Protein AF-A0A095CD11-F1 (afdb_monomer_lite)

pLDDT: mean 83.65, std 20.92, range [24.62, 98.31]

Organism: Schistosoma haematobium (NCBI:txid6185)

Sequence (326 aa):
MFTRASDELHFNASSNQKSEESISKVNSSESDTTLKRRSTYSVDERALCLARFQRHLTDYLFTSGQPLSALKFAQEKAELGDLCMMEVFDEAVSIEKALLDGDTGPAFSWLQEANFKLKKNDSYYEFDLRVFEFYLLVKQGKRIEAIQHARKYMNSVKQADDYRATKLGQAMILLAMRTPEELQNKADQNKLTEEWIVKRTHEVLMEFYAYNINTPFQLAVNAGITAIKTHYCYNPNTQHRDCAVCHPLINMLAVNLPFARHDHSILTCYKTGLPMNDENPPMSLPNGYVYSQKGIAELTRPDGTITCPRSGKTFEASEVQRVYIV

Foldseek 3Di:
DDDDDDDDDDDDPDDPPPPPVPPPPDPDDDDDDPPPDPDDPVPPVVVVVVLVLLLLVLLVCLLVLNLVVSLVSQVVDPSNVVVHPNVLSVLLVVCLVCLQVVHCVSVVVVVVVLCVVPVDDPDCLVVLSLLLNLLVCVLVVVNVVSVVSCVVRLPPDPDCPDPSNLSSVLSVVLSVQDDSVSSVVSCVVSLNDSVSSSVVSSVVSCVSVVPDSCTPNNVVLLVVCQQQAAPLLPDPVRNDPPRPCVPPVNVVVNVPHHHHDDPDDWDAFPQPRHTADPVFHWKADPVGDIGTPVSLVVQQDPVQWGQDPVPRDIDGSVRIGTDDDD

Secondary structure (DSSP, 8-state):
--------------SSSSSSTTSSSS------------------HHHHHHHHHHHHHHHHHHHTT-HHHHHHHHHT-GGGTTTS-HHHHHHHHHHHHHHHTT--HHHHHHHHHHHHHHS----HHHHHHHHHHHHHHHHTT-HHHHHHHHHHHS----STTSHHHHHHHHHHGGGG--SHHHHHHHHHHHT-SHHHHHHHHHHHHHHHTT--SS-HHHHHHHHHHHHH--GGGG-TTT--TT-GGGSHHHHHHHTTSPPP--SS---B-TTT--B-BTTB-EEE-TTS-EEEHHHHHHHB-TTSEEE-TTT--EEEGGG-EE----

Radius of gyration: 32.43 Å; chains: 1; bounding box: 77×67×89 Å

Structure (mmCIF, N/CA/C/O backbone):
data_AF-A0A095CD11-F1
#
_entry.id   AF-A0A095CD11-F1
#
loop_
_atom_site.group_PDB
_atom_site.id
_atom_site.type_symbol
_atom_site.label_atom_id
_atom_site.label_alt_id
_atom_site.label_comp_id
_atom_site.label_asym_id
_atom_site.label_entity_id
_atom_site.label_seq_id
_atom_site.pdbx_PDB_ins_code
_atom_site.Cartn_x
_atom_site.Cartn_y
_atom_site.Cartn_z
_atom_site.occupancy
_atom_site.B_iso_or_equiv
_atom_site.auth_seq_id
_atom_site.auth_comp_id
_atom_site.auth_asym_id
_atom_site.auth_atom_id
_atom_site.pdbx_PDB_model_num
ATOM 1 N N . MET A 1 1 ? 36.197 25.856 12.932 1.00 35.19 1 MET A N 1
ATOM 2 C CA . MET A 1 1 ? 37.645 26.043 13.146 1.00 35.19 1 MET A CA 1
ATOM 3 C C . MET A 1 1 ? 38.043 25.164 14.316 1.00 35.19 1 MET A C 1
ATOM 5 O O . MET A 1 1 ? 37.855 25.599 15.431 1.00 35.19 1 MET A O 1
ATOM 9 N N . PHE A 1 2 ? 38.448 23.919 14.062 1.00 25.06 2 PHE A N 1
ATOM 10 C CA . PHE A 1 2 ? 39.373 23.125 14.881 1.00 25.06 2 PHE A CA 1
ATOM 11 C C . PHE A 1 2 ? 39.845 21.952 14.014 1.00 25.06 2 PHE A C 1
ATOM 13 O O . PHE A 1 2 ? 39.128 21.474 13.138 1.00 25.06 2 PHE A O 1
ATOM 20 N N . THR A 1 3 ? 41.118 21.639 14.168 1.00 25.75 3 THR A N 1
ATOM 21 C CA . THR A 1 3 ? 42.042 21.129 13.159 1.00 25.75 3 THR A CA 1
ATOM 22 C C . THR A 1 3 ? 42.328 19.635 13.300 1.00 25.75 3 THR A C 1
ATOM 24 O O . THR A 1 3 ? 42.387 19.112 14.405 1.00 25.75 3 THR A O 1
ATOM 27 N N . ARG A 1 4 ? 42.551 19.017 12.131 1.00 25.81 4 ARG A N 1
ATOM 28 C CA . ARG A 1 4 ? 43.301 17.787 11.803 1.00 25.81 4 ARG A CA 1
ATOM 29 C C . ARG A 1 4 ? 44.174 17.157 12.903 1.00 25.81 4 ARG A C 1
ATOM 31 O O . ARG A 1 4 ? 45.060 17.817 13.435 1.00 25.81 4 ARG A O 1
ATOM 38 N N . ALA A 1 5 ? 44.072 15.832 13.004 1.00 24.70 5 ALA A N 1
ATOM 39 C CA . ALA A 1 5 ? 45.223 14.935 13.097 1.00 24.70 5 ALA A CA 1
ATOM 40 C C . ALA A 1 5 ? 45.136 13.945 11.920 1.00 24.70 5 ALA A C 1
ATOM 42 O O . ALA A 1 5 ? 44.065 13.406 11.638 1.00 24.70 5 ALA A O 1
ATOM 43 N N . SER A 1 6 ? 46.238 13.817 11.187 1.00 26.55 6 SER A N 1
ATOM 44 C CA . SER A 1 6 ? 46.408 12.982 10.000 1.00 26.55 6 SER A CA 1
ATOM 45 C C . SER A 1 6 ? 47.199 11.745 10.412 1.00 26.55 6 SER A C 1
ATOM 47 O O . SER A 1 6 ? 48.298 11.922 10.927 1.00 26.55 6 SER A O 1
ATOM 49 N N . ASP A 1 7 ? 46.692 10.543 10.140 1.00 24.62 7 ASP A N 1
ATOM 50 C CA . ASP A 1 7 ? 47.501 9.321 10.153 1.00 24.62 7 ASP A CA 1
ATOM 51 C C . ASP A 1 7 ? 47.578 8.772 8.724 1.00 24.62 7 ASP A C 1
ATOM 53 O O . ASP A 1 7 ? 46.573 8.411 8.104 1.00 24.62 7 ASP A O 1
ATOM 57 N N . GLU A 1 8 ? 48.794 8.785 8.182 1.00 25.73 8 GLU A N 1
ATOM 58 C CA . GLU A 1 8 ? 49.168 8.213 6.894 1.00 25.73 8 GLU A CA 1
ATOM 59 C C . GLU A 1 8 ? 49.275 6.686 7.024 1.00 25.73 8 GLU A C 1
ATOM 61 O O . GLU A 1 8 ? 50.105 6.168 7.769 1.00 25.73 8 GLU A O 1
ATOM 66 N N . LEU A 1 9 ? 48.462 5.946 6.266 1.00 25.77 9 LEU A N 1
ATOM 67 C CA . LEU A 1 9 ? 48.655 4.512 6.048 1.00 25.77 9 LEU A CA 1
ATOM 68 C C . LEU A 1 9 ? 49.331 4.300 4.690 1.00 25.77 9 LEU A C 1
ATOM 70 O O . LEU A 1 9 ? 48.708 4.408 3.635 1.00 25.77 9 LEU A O 1
ATOM 74 N N . HIS A 1 10 ? 50.624 3.978 4.735 1.00 25.16 10 HIS A N 1
ATOM 75 C CA . HIS A 1 10 ? 51.389 3.467 3.603 1.00 25.16 10 HIS A CA 1
ATOM 76 C C . HIS A 1 10 ? 50.830 2.108 3.143 1.00 25.16 10 HIS A C 1
ATOM 78 O O . HIS A 1 10 ? 50.919 1.113 3.862 1.00 25.16 10 HIS A O 1
ATOM 84 N N . PHE A 1 11 ? 50.300 2.046 1.919 1.00 26.33 11 PHE A N 1
ATOM 85 C CA . PHE A 1 11 ? 49.987 0.786 1.241 1.00 26.33 11 PHE A CA 1
ATOM 86 C C . PHE A 1 11 ? 51.234 0.259 0.521 1.00 26.33 11 PHE A C 1
ATOM 88 O O . PHE A 1 11 ? 51.708 0.854 -0.445 1.00 26.33 11 PHE A O 1
ATOM 95 N N . ASN A 1 12 ? 51.759 -0.874 0.992 1.00 26.91 12 ASN A N 1
ATOM 96 C CA . ASN A 1 12 ? 52.851 -1.600 0.350 1.00 26.91 12 ASN A CA 1
ATOM 97 C C . ASN A 1 12 ? 52.279 -2.515 -0.749 1.00 26.91 12 ASN A C 1
ATOM 99 O O . ASN A 1 12 ? 51.569 -3.480 -0.466 1.00 26.91 12 ASN A O 1
ATOM 103 N N . ALA A 1 13 ? 52.580 -2.208 -2.010 1.00 33.75 13 ALA A N 1
ATOM 104 C CA . ALA A 1 13 ? 52.189 -2.993 -3.178 1.00 33.75 13 ALA A CA 1
ATOM 105 C C . ALA A 1 13 ? 53.178 -4.149 -3.402 1.00 33.75 13 ALA A C 1
ATOM 107 O O . ALA A 1 13 ? 54.134 -4.012 -4.164 1.00 33.75 13 ALA A O 1
ATOM 108 N N . SER A 1 14 ? 53.017 -5.281 -2.704 1.00 31.33 14 SER A N 1
ATOM 109 C CA . SER A 1 14 ? 53.895 -6.457 -2.910 1.00 31.33 14 SER A CA 1
ATOM 110 C C . SER A 1 14 ? 53.290 -7.817 -2.521 1.00 31.33 14 SER A C 1
ATOM 112 O O . SER A 1 14 ? 54.034 -8.728 -2.166 1.00 31.33 14 SER A O 1
ATOM 114 N N . SER A 1 15 ? 51.966 -8.000 -2.565 1.00 33.75 15 SER A N 1
ATOM 115 C CA . SER A 1 15 ? 51.343 -9.274 -2.138 1.00 33.75 15 SER A CA 1
ATOM 116 C C . SER A 1 15 ? 50.294 -9.877 -3.083 1.00 33.75 15 SER A C 1
ATOM 118 O O . SER A 1 15 ? 49.760 -10.938 -2.776 1.00 33.75 15 SER A O 1
ATOM 120 N N . ASN A 1 16 ? 50.064 -9.309 -4.271 1.00 35.31 16 ASN A N 1
ATOM 121 C CA . ASN A 1 16 ? 48.997 -9.760 -5.186 1.00 35.31 16 ASN A CA 1
ATOM 122 C C . ASN A 1 16 ? 49.438 -10.656 -6.363 1.00 35.31 16 ASN A C 1
ATOM 124 O O . ASN A 1 16 ? 48.705 -10.782 -7.333 1.00 35.31 16 ASN A O 1
ATOM 128 N N . GLN A 1 17 ? 50.599 -11.316 -6.295 1.00 34.84 17 GLN A N 1
ATOM 129 C CA . GLN A 1 17 ? 51.092 -12.187 -7.384 1.00 34.84 17 GLN A CA 1
ATOM 130 C C . GLN A 1 17 ? 51.122 -13.694 -7.063 1.00 34.84 17 GLN A C 1
ATOM 132 O O . GLN A 1 17 ? 51.681 -14.466 -7.831 1.00 34.84 17 GLN A O 1
ATOM 137 N N . LYS A 1 18 ? 50.515 -14.154 -5.957 1.00 34.75 18 LYS A N 1
ATOM 138 C CA . LYS A 1 18 ? 50.471 -15.594 -5.600 1.00 34.75 18 LYS A CA 1
ATOM 139 C C . LYS A 1 18 ? 49.072 -16.217 -5.503 1.00 34.75 18 LYS A C 1
ATOM 141 O O . LYS A 1 18 ? 48.957 -17.379 -5.130 1.00 34.75 18 LYS A O 1
ATOM 146 N N . SER A 1 19 ? 48.017 -15.488 -5.860 1.00 35.12 19 SER A N 1
ATOM 147 C CA . SER A 1 19 ? 46.628 -15.976 -5.809 1.00 35.12 19 SER A CA 1
ATOM 148 C C . SER A 1 19 ? 46.024 -16.337 -7.175 1.00 35.12 19 SER A C 1
ATOM 150 O O . SER A 1 19 ? 44.960 -16.948 -7.201 1.00 35.12 19 SER A O 1
ATOM 152 N N . GLU A 1 20 ? 46.694 -16.043 -8.295 1.00 33.69 20 GLU A N 1
ATOM 153 C CA . GLU A 1 20 ? 46.161 -16.303 -9.649 1.00 33.69 20 GLU A CA 1
ATOM 154 C C . GLU A 1 20 ? 46.639 -17.626 -10.288 1.00 33.69 20 GLU A C 1
ATOM 156 O O . GLU A 1 20 ? 46.008 -18.115 -11.222 1.00 33.69 20 GLU A O 1
ATOM 161 N N . GLU A 1 21 ? 47.671 -18.291 -9.753 1.00 33.91 21 GLU A N 1
ATOM 162 C CA . GLU A 1 21 ? 48.162 -19.582 -10.289 1.00 33.91 21 GLU A CA 1
ATOM 163 C C . GLU A 1 21 ? 47.447 -20.830 -9.732 1.00 33.91 21 GLU A C 1
ATOM 165 O O . GLU A 1 21 ? 47.662 -21.940 -10.220 1.00 33.91 21 GLU A O 1
ATOM 170 N N . SER A 1 22 ? 46.556 -20.675 -8.749 1.00 32.12 22 SER A N 1
ATOM 171 C CA . SER A 1 22 ? 45.876 -21.807 -8.091 1.00 32.12 22 SER A CA 1
ATOM 172 C C . SER A 1 22 ? 44.482 -22.117 -8.652 1.00 32.12 22 SER A C 1
ATOM 174 O O . SER A 1 22 ? 43.870 -23.102 -8.247 1.00 32.12 22 SER A O 1
ATOM 176 N N . ILE A 1 23 ? 43.966 -21.306 -9.585 1.00 33.62 23 ILE A N 1
ATOM 177 C CA . ILE A 1 23 ? 42.596 -21.438 -10.128 1.00 33.62 23 ILE A CA 1
ATOM 178 C C . ILE A 1 23 ? 42.584 -22.123 -11.513 1.00 33.62 23 ILE A C 1
ATOM 180 O O . ILE A 1 23 ? 41.541 -22.561 -11.990 1.00 33.62 23 ILE A O 1
ATOM 184 N N . SER A 1 24 ? 43.746 -22.333 -12.139 1.00 32.25 24 SER A N 1
ATOM 185 C CA . SER A 1 24 ? 43.866 -22.882 -13.501 1.00 32.25 24 SER A CA 1
ATOM 186 C C . SER A 1 24 ? 44.170 -24.390 -13.591 1.00 32.25 24 SER A C 1
ATOM 188 O O . SER A 1 24 ? 44.439 -24.886 -14.682 1.00 32.25 24 SER A O 1
ATOM 190 N N . LYS A 1 25 ? 44.100 -25.160 -12.489 1.00 31.17 25 LYS A N 1
ATOM 191 C CA . LYS A 1 25 ? 44.498 -26.591 -12.463 1.00 31.17 25 LYS A CA 1
ATOM 192 C C . LYS A 1 25 ? 43.441 -27.614 -12.013 1.00 31.17 25 LYS A C 1
ATOM 194 O O . LYS A 1 25 ? 43.811 -28.717 -11.626 1.00 31.17 25 LYS A O 1
ATOM 199 N N . VAL A 1 26 ? 42.141 -27.315 -12.097 1.00 29.39 26 VAL A N 1
ATOM 200 C CA . VAL A 1 26 ? 41.089 -28.310 -11.748 1.00 29.39 26 VAL A CA 1
ATOM 201 C C . VAL A 1 26 ? 40.241 -28.779 -12.944 1.00 29.39 26 VAL A C 1
ATOM 203 O O . VAL A 1 26 ? 39.546 -29.784 -12.843 1.00 29.39 26 VAL A O 1
ATOM 206 N N . ASN A 1 27 ? 40.376 -28.178 -14.130 1.00 32.59 27 ASN A N 1
ATOM 207 C CA . ASN A 1 27 ? 39.687 -28.662 -15.334 1.00 32.59 27 ASN A CA 1
ATOM 208 C C . ASN A 1 27 ? 40.545 -29.657 -16.132 1.00 32.59 27 ASN A C 1
ATOM 210 O O . ASN A 1 27 ? 40.997 -29.350 -17.230 1.00 32.59 27 ASN A O 1
ATOM 214 N N . SER A 1 28 ? 40.757 -30.858 -15.588 1.00 33.66 28 SER A N 1
ATOM 215 C CA . SER A 1 28 ? 41.138 -32.032 -16.391 1.00 33.66 28 SER A CA 1
ATOM 216 C C . SER A 1 28 ? 40.895 -33.337 -15.626 1.00 33.66 28 SER A C 1
ATOM 218 O O . SER A 1 28 ? 41.806 -33.902 -15.025 1.00 33.66 28 SER A O 1
ATOM 220 N N . SER A 1 29 ? 39.657 -33.826 -15.635 1.00 27.73 29 SER A N 1
ATOM 221 C CA . SER A 1 29 ? 39.384 -35.265 -15.544 1.00 27.73 29 SER A CA 1
ATOM 222 C C . SER A 1 29 ? 37.981 -35.554 -16.076 1.00 27.73 29 SER A C 1
ATOM 224 O O . SER A 1 29 ? 36.969 -35.239 -15.454 1.00 27.73 29 SER A O 1
ATOM 226 N N . GLU A 1 30 ? 37.939 -36.128 -17.276 1.00 37.97 30 GLU A N 1
ATOM 227 C CA . GLU A 1 30 ? 36.778 -36.834 -17.802 1.00 37.97 30 GLU A CA 1
ATOM 228 C C . GLU A 1 30 ? 36.401 -37.953 -16.825 1.00 37.97 30 GLU A C 1
ATOM 230 O O . GLU A 1 30 ? 37.200 -38.845 -16.539 1.00 37.97 30 GLU A O 1
ATOM 235 N N . SER A 1 31 ? 35.177 -37.912 -16.303 1.00 29.84 31 SER A N 1
ATOM 236 C CA . SER A 1 31 ? 34.538 -39.088 -15.721 1.00 29.84 31 SER A CA 1
ATOM 237 C C . SER A 1 31 ? 33.116 -39.184 -16.252 1.00 29.84 31 SER A C 1
ATOM 239 O O . SER A 1 31 ? 32.202 -38.440 -15.897 1.00 29.84 31 SER A O 1
ATOM 241 N N . ASP A 1 32 ? 33.000 -40.118 -17.182 1.00 36.12 32 ASP A N 1
ATOM 242 C CA . ASP A 1 32 ? 31.800 -40.609 -17.824 1.00 36.12 32 ASP A CA 1
ATOM 243 C C . ASP A 1 32 ? 30.830 -41.135 -16.752 1.00 36.12 32 ASP A C 1
ATOM 245 O O . ASP A 1 32 ? 30.928 -42.261 -16.265 1.00 36.12 32 ASP A O 1
ATOM 249 N N . THR A 1 33 ? 29.914 -40.276 -16.306 1.00 31.84 33 THR A N 1
ATOM 250 C CA . THR A 1 33 ? 28.763 -40.673 -15.493 1.00 31.84 33 THR A CA 1
ATOM 251 C C . THR A 1 33 ? 27.509 -40.177 -16.184 1.00 31.84 33 THR A C 1
ATOM 253 O O . THR A 1 33 ? 27.098 -39.022 -16.094 1.00 31.84 33 THR A O 1
ATOM 256 N N . THR A 1 34 ? 26.895 -41.098 -16.917 1.00 35.97 34 THR A N 1
ATOM 257 C CA . THR A 1 34 ? 25.578 -40.964 -17.528 1.00 35.97 34 THR A CA 1
ATOM 258 C C . THR A 1 34 ? 24.519 -40.726 -16.447 1.00 35.97 34 THR A C 1
ATOM 260 O O . THR A 1 34 ? 23.828 -41.640 -15.991 1.00 35.97 34 THR A O 1
ATOM 263 N N . LEU A 1 35 ? 24.348 -39.464 -16.041 1.00 35.28 35 LEU A N 1
ATOM 264 C CA . LEU A 1 35 ? 23.146 -39.015 -15.349 1.00 35.28 35 LEU A CA 1
ATOM 265 C C . LEU A 1 35 ? 21.982 -39.165 -16.331 1.00 35.28 35 LEU A C 1
ATOM 267 O O . LEU A 1 35 ? 21.744 -38.318 -17.194 1.00 35.28 35 LEU A O 1
ATOM 271 N N . LYS A 1 36 ? 21.264 -40.287 -16.216 1.00 34.94 36 LYS A N 1
ATOM 272 C CA . LYS A 1 36 ? 19.987 -40.513 -16.895 1.00 34.94 36 LYS A CA 1
ATOM 273 C C . LYS A 1 36 ? 19.103 -39.291 -16.665 1.00 34.94 36 LYS A C 1
ATOM 275 O O . LYS A 1 36 ? 18.667 -39.030 -15.544 1.00 34.94 36 LYS A O 1
ATOM 280 N N . ARG A 1 37 ? 18.879 -38.544 -17.750 1.00 38.50 37 ARG A N 1
ATOM 281 C CA . ARG A 1 37 ? 18.015 -37.367 -17.840 1.00 38.50 37 ARG A CA 1
ATOM 282 C 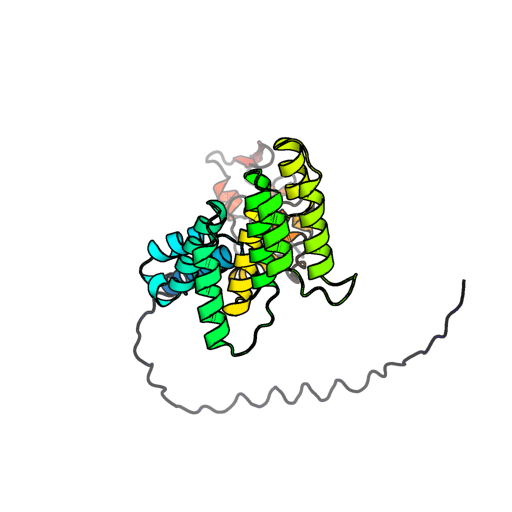C . ARG A 1 37 ? 16.683 -37.708 -17.174 1.00 38.50 37 ARG A C 1
ATOM 284 O O . ARG A 1 37 ? 15.915 -38.523 -17.683 1.00 38.50 37 ARG A O 1
ATOM 291 N N . ARG A 1 38 ? 16.459 -37.147 -15.986 1.00 41.84 38 ARG A N 1
ATOM 292 C CA . ARG A 1 38 ? 15.218 -37.309 -15.229 1.00 41.84 38 ARG A CA 1
ATOM 293 C C . ARG A 1 38 ? 14.082 -36.793 -16.118 1.00 41.84 38 ARG A C 1
ATOM 295 O O . ARG A 1 38 ? 14.168 -35.674 -16.610 1.00 41.84 38 ARG A O 1
ATOM 302 N N . SER A 1 39 ? 13.104 -37.663 -16.362 1.00 41.03 39 SER A N 1
ATOM 303 C CA . SER A 1 39 ? 11.841 -37.465 -17.087 1.00 41.03 39 SER A CA 1
ATOM 304 C C . SER A 1 39 ? 11.502 -36.010 -17.432 1.00 41.03 39 SER A C 1
ATOM 306 O O . SER A 1 39 ? 11.200 -35.204 -16.553 1.00 41.03 39 SER A O 1
ATOM 308 N N . THR A 1 40 ? 11.509 -35.701 -18.727 1.00 46.38 40 THR A N 1
ATOM 309 C CA . THR A 1 40 ? 11.079 -34.432 -19.315 1.00 46.38 40 THR A CA 1
ATOM 310 C C . THR A 1 40 ? 9.574 -34.233 -19.129 1.00 46.38 40 THR A C 1
ATOM 312 O O . THR A 1 40 ? 8.785 -34.565 -20.010 1.00 46.38 40 THR A O 1
ATOM 315 N N . TYR A 1 41 ? 9.169 -33.657 -18.002 1.00 49.66 41 TYR A N 1
ATOM 316 C CA . TYR A 1 41 ? 8.031 -32.746 -18.032 1.00 49.66 41 TYR A CA 1
ATOM 317 C C . TYR A 1 41 ? 8.567 -31.448 -18.632 1.00 49.66 41 TYR A C 1
ATOM 319 O O . TYR A 1 41 ? 9.435 -30.813 -18.032 1.00 49.66 41 TYR A O 1
ATOM 327 N N . SER A 1 42 ? 8.123 -31.070 -19.833 1.00 56.97 42 SER A N 1
ATOM 328 C CA . SER A 1 42 ? 8.323 -29.700 -20.306 1.00 56.97 42 SER A CA 1
ATOM 329 C C . SER A 1 42 ? 7.441 -28.808 -19.438 1.00 56.97 42 SER A C 1
ATOM 331 O O . SER A 1 42 ? 6.289 -28.540 -19.776 1.00 56.97 42 SER A O 1
ATOM 333 N N . VAL A 1 43 ? 7.938 -28.445 -18.255 1.00 68.00 43 VAL A N 1
ATOM 334 C CA . VAL A 1 43 ? 7.307 -27.416 -17.434 1.00 68.00 43 VAL A CA 1
ATOM 335 C C . VAL A 1 43 ? 7.218 -26.189 -18.325 1.00 68.00 43 VAL A C 1
ATOM 337 O O . VAL A 1 43 ? 8.238 -25.734 -18.843 1.00 68.00 43 VAL A O 1
ATOM 340 N N . ASP A 1 44 ? 6.001 -25.705 -18.560 1.00 85.44 44 ASP A N 1
ATOM 341 C CA . ASP A 1 44 ? 5.811 -24.444 -19.258 1.00 85.44 44 ASP A CA 1
ATOM 342 C C . ASP A 1 44 ? 6.395 -23.338 -18.373 1.00 85.44 44 ASP A C 1
ATOM 344 O O . ASP A 1 44 ? 5.784 -22.864 -17.413 1.00 85.44 44 ASP A O 1
ATOM 348 N N . GLU A 1 45 ? 7.641 -22.979 -18.666 1.00 88.00 45 GLU A N 1
ATOM 349 C CA . GLU A 1 45 ? 8.421 -22.005 -17.914 1.00 88.00 45 GLU A CA 1
ATOM 350 C C . GLU A 1 45 ? 7.730 -20.634 -17.897 1.00 88.00 45 GLU A C 1
ATOM 352 O O . GLU A 1 45 ? 7.837 -19.896 -16.916 1.00 88.00 45 GLU A O 1
ATOM 357 N N . ARG A 1 46 ? 6.947 -20.313 -18.939 1.00 87.75 46 ARG A N 1
ATOM 358 C CA . ARG A 1 46 ? 6.153 -19.080 -18.988 1.00 87.75 46 ARG A CA 1
ATOM 359 C C . ARG A 1 46 ? 4.988 -19.140 -18.017 1.00 87.75 46 ARG A C 1
ATOM 361 O O . ARG A 1 46 ? 4.796 -18.181 -17.272 1.00 87.75 46 ARG A O 1
ATOM 368 N N . ALA A 1 47 ? 4.252 -20.249 -17.993 1.00 88.12 47 ALA A N 1
ATOM 369 C CA . ALA A 1 47 ? 3.163 -20.443 -17.039 1.00 88.12 47 ALA A CA 1
ATOM 370 C C . ALA A 1 47 ? 3.674 -20.381 -15.591 1.00 88.12 47 ALA A C 1
ATOM 372 O O . ALA A 1 47 ? 3.085 -19.698 -14.756 1.00 88.12 47 ALA A O 1
ATOM 373 N N . LEU A 1 48 ? 4.826 -21.000 -15.307 1.00 88.88 48 LEU A N 1
ATOM 374 C CA . LEU A 1 48 ? 5.452 -20.946 -13.983 1.00 88.88 48 LEU A CA 1
ATOM 375 C C . LEU A 1 48 ? 5.861 -19.518 -13.587 1.00 88.88 48 LEU A C 1
ATOM 377 O O . LEU A 1 48 ? 5.606 -19.085 -12.460 1.00 88.88 48 LEU A O 1
ATOM 381 N N . CYS A 1 49 ? 6.504 -18.780 -14.496 1.00 90.44 49 CYS A N 1
ATOM 382 C CA . CYS A 1 49 ? 6.888 -17.389 -14.262 1.00 90.44 49 CYS A CA 1
ATOM 383 C C . CYS A 1 49 ? 5.665 -16.493 -14.030 1.00 90.44 49 CYS A C 1
ATOM 385 O O . CYS A 1 49 ? 5.692 -15.651 -13.130 1.00 90.44 49 CYS A O 1
ATOM 387 N N . LEU A 1 50 ? 4.590 -16.699 -14.796 1.00 90.88 50 LEU A N 1
ATOM 388 C CA . LEU A 1 50 ? 3.346 -15.953 -14.648 1.00 90.88 50 LEU A CA 1
ATOM 389 C C . LEU A 1 50 ? 2.679 -16.232 -13.297 1.00 90.88 50 LEU A C 1
ATOM 391 O O . LEU A 1 50 ? 2.373 -15.282 -12.582 1.00 90.88 50 LEU A O 1
ATOM 395 N N . ALA A 1 51 ? 2.539 -17.501 -12.905 1.00 91.12 51 ALA A N 1
ATOM 396 C CA . ALA A 1 51 ? 1.961 -17.874 -11.614 1.00 91.12 51 ALA A CA 1
ATOM 397 C C . ALA A 1 51 ? 2.772 -17.298 -10.439 1.00 91.12 51 ALA A C 1
ATOM 399 O O . ALA A 1 51 ? 2.216 -16.766 -9.479 1.00 91.12 51 ALA A O 1
ATOM 400 N N . ARG A 1 52 ? 4.111 -17.320 -10.531 1.00 91.94 52 ARG A N 1
ATOM 401 C CA . ARG A 1 52 ? 4.987 -16.708 -9.520 1.00 91.94 52 ARG A CA 1
ATOM 402 C C . ARG A 1 52 ? 4.793 -15.195 -9.433 1.00 91.94 52 ARG A C 1
ATOM 404 O O . ARG A 1 52 ? 4.708 -14.663 -8.328 1.00 91.94 52 ARG A O 1
ATOM 411 N N . PHE A 1 53 ? 4.744 -14.512 -10.577 1.00 92.94 53 PHE A N 1
ATOM 412 C CA . PHE A 1 53 ? 4.482 -13.075 -10.637 1.00 92.94 53 PHE A CA 1
ATOM 413 C C . PHE A 1 53 ? 3.133 -12.738 -10.002 1.00 92.94 53 PHE A C 1
ATOM 415 O O . PHE A 1 53 ? 3.067 -11.858 -9.149 1.00 92.94 53 PHE A O 1
ATOM 422 N N . GLN A 1 54 ? 2.087 -13.468 -10.381 1.00 94.25 54 GLN A N 1
ATOM 423 C CA . GLN A 1 54 ? 0.740 -13.268 -9.870 1.00 94.25 54 GLN A CA 1
ATOM 424 C C . GLN A 1 54 ? 0.685 -13.473 -8.356 1.00 94.25 54 GLN A C 1
ATOM 426 O O . GLN A 1 54 ? 0.213 -12.583 -7.666 1.00 94.25 54 GLN A O 1
ATOM 431 N N . ARG A 1 55 ? 1.263 -14.556 -7.822 1.00 94.31 55 ARG A N 1
ATOM 432 C CA . ARG A 1 55 ? 1.359 -14.786 -6.370 1.00 94.31 55 ARG A CA 1
ATOM 433 C C . ARG A 1 55 ? 2.025 -13.617 -5.643 1.00 94.31 55 ARG A C 1
ATOM 435 O O . ARG A 1 55 ? 1.504 -13.118 -4.653 1.00 94.31 55 ARG A O 1
ATOM 442 N N . HIS A 1 56 ? 3.170 -13.160 -6.151 1.00 94.31 56 HIS A N 1
ATOM 443 C CA . HIS A 1 56 ? 3.889 -12.031 -5.562 1.00 94.31 56 HIS A CA 1
ATOM 444 C C . HIS A 1 56 ? 3.091 -10.727 -5.631 1.00 94.31 56 HIS A C 1
ATOM 446 O O . HIS A 1 56 ? 3.120 -9.952 -4.678 1.00 94.31 56 HIS A O 1
ATOM 452 N N . LEU A 1 57 ? 2.374 -10.493 -6.731 1.00 94.94 57 LEU A N 1
ATOM 453 C CA . LEU A 1 57 ? 1.475 -9.355 -6.869 1.00 94.94 57 LEU A CA 1
ATOM 454 C C . LEU A 1 57 ? 0.319 -9.437 -5.864 1.00 94.94 57 LEU A C 1
ATOM 456 O O . LEU A 1 57 ? 0.019 -8.434 -5.227 1.00 94.94 57 LEU A O 1
ATOM 460 N N . THR A 1 58 ? -0.287 -10.611 -5.676 1.00 95.25 58 THR A N 1
ATOM 461 C CA . THR A 1 58 ? -1.344 -10.831 -4.679 1.00 95.25 58 THR A CA 1
ATOM 462 C C . THR A 1 58 ? -0.865 -10.487 -3.273 1.00 95.25 58 THR A C 1
ATOM 464 O O . THR A 1 58 ? -1.509 -9.702 -2.578 1.00 95.25 58 THR A O 1
ATOM 467 N N . ASP A 1 59 ? 0.291 -11.024 -2.871 1.00 93.56 59 ASP A N 1
ATOM 468 C CA . ASP A 1 59 ? 0.877 -10.740 -1.560 1.00 93.56 59 ASP A CA 1
ATOM 469 C C . ASP A 1 59 ? 1.174 -9.241 -1.413 1.00 93.56 59 ASP A C 1
ATOM 471 O O . ASP A 1 59 ? 0.893 -8.647 -0.375 1.00 93.56 59 ASP A O 1
ATOM 475 N N . TYR A 1 60 ? 1.689 -8.597 -2.466 1.00 95.25 60 TYR A N 1
ATOM 476 C CA . TYR A 1 60 ? 1.937 -7.157 -2.465 1.00 95.25 60 TYR A CA 1
ATOM 477 C C . TYR A 1 60 ? 0.659 -6.339 -2.272 1.00 95.25 60 TYR A C 1
ATOM 479 O O . TYR A 1 60 ? 0.644 -5.442 -1.429 1.00 95.25 60 TYR A O 1
ATOM 487 N N . LEU A 1 61 ? -0.415 -6.675 -2.994 1.00 95.38 61 LEU A N 1
ATOM 488 C CA . LEU A 1 61 ? -1.721 -6.038 -2.826 1.00 95.38 61 LEU A CA 1
ATOM 489 C C . LEU A 1 61 ? -2.185 -6.138 -1.373 1.00 95.38 61 LEU A C 1
ATOM 491 O O . LEU A 1 61 ? -2.543 -5.115 -0.792 1.00 95.38 61 LEU A O 1
ATOM 495 N N . PHE A 1 62 ? -2.084 -7.321 -0.761 1.00 95.38 62 PHE A N 1
ATOM 496 C CA . PHE A 1 62 ? -2.410 -7.487 0.651 1.00 95.38 62 PHE A CA 1
ATOM 497 C C . PHE A 1 62 ? -1.563 -6.553 1.520 1.00 95.38 62 PHE A C 1
ATOM 499 O O . PHE A 1 62 ? -2.127 -5.664 2.141 1.00 95.38 62 PHE A O 1
ATOM 506 N N . THR A 1 63 ? -0.228 -6.646 1.460 1.00 94.44 63 THR A N 1
ATOM 507 C CA . THR A 1 63 ? 0.682 -5.820 2.288 1.00 94.44 63 THR A CA 1
ATOM 508 C C . THR A 1 63 ? 0.558 -4.306 2.077 1.00 94.44 63 THR A C 1
ATOM 510 O O . THR A 1 63 ? 1.008 -3.521 2.908 1.00 94.44 63 THR A O 1
ATOM 513 N N . SER A 1 64 ? -0.033 -3.876 0.960 1.00 93.44 64 SER A N 1
ATOM 514 C CA . SER A 1 64 ? -0.301 -2.468 0.655 1.00 93.44 64 SER A CA 1
ATOM 515 C C . SER A 1 64 ? -1.588 -1.928 1.298 1.00 93.44 64 SER A C 1
ATOM 517 O O . SER A 1 64 ? -1.971 -0.789 1.028 1.00 93.44 64 SER A O 1
ATOM 519 N N . GLY A 1 65 ? -2.264 -2.719 2.142 1.00 94.31 65 GLY A N 1
ATOM 520 C CA . GLY A 1 65 ? -3.553 -2.364 2.736 1.00 94.31 65 GLY A CA 1
ATOM 521 C C . GLY A 1 65 ? -4.725 -2.547 1.772 1.00 94.31 65 GLY A C 1
ATOM 522 O O . GLY A 1 65 ? -5.679 -1.777 1.824 1.00 94.31 65 GLY A O 1
ATOM 523 N N . GLN A 1 66 ? -4.636 -3.499 0.834 1.00 95.88 66 GLN A N 1
ATOM 524 C CA . GLN A 1 66 ? -5.684 -3.775 -0.161 1.00 95.88 66 GLN A CA 1
ATOM 525 C C . GLN A 1 66 ? -6.108 -5.256 -0.144 1.00 95.88 66 GLN A C 1
ATOM 527 O O . GLN A 1 66 ? -6.006 -5.943 -1.170 1.00 95.88 66 GLN A O 1
ATOM 532 N N . PRO A 1 67 ? -6.607 -5.783 0.991 1.00 96.62 67 PRO A N 1
ATOM 533 C CA . PRO A 1 67 ? -6.917 -7.206 1.123 1.00 96.62 67 PRO A CA 1
ATOM 534 C C . PRO A 1 67 ? -8.051 -7.658 0.195 1.00 96.62 67 PRO A C 1
ATOM 536 O O . PRO A 1 67 ? -7.986 -8.753 -0.355 1.00 96.62 67 PRO A O 1
ATOM 539 N N . LEU A 1 68 ? -9.039 -6.798 -0.085 1.00 96.88 68 LEU A N 1
ATOM 540 C CA . LEU A 1 68 ? -10.125 -7.117 -1.021 1.00 96.88 68 LEU A CA 1
ATOM 541 C C . LEU A 1 68 ? -9.610 -7.334 -2.448 1.00 96.88 68 LEU A C 1
ATOM 543 O O . LEU A 1 68 ? -10.057 -8.246 -3.143 1.00 96.88 68 LEU A O 1
ATOM 547 N N . SER A 1 69 ? -8.675 -6.491 -2.887 1.00 96.94 69 SER A N 1
ATOM 548 C CA . SER A 1 69 ? -8.051 -6.605 -4.207 1.00 96.94 69 SER A CA 1
ATOM 549 C C . SER A 1 69 ? -7.202 -7.871 -4.297 1.00 96.94 69 SER A C 1
ATOM 551 O O . SER A 1 69 ? -7.286 -8.583 -5.294 1.00 96.94 69 SER A O 1
ATOM 553 N N . ALA A 1 70 ? -6.442 -8.183 -3.242 1.00 95.88 70 ALA A N 1
ATOM 554 C CA . ALA A 1 70 ? -5.673 -9.422 -3.147 1.00 95.88 70 ALA A CA 1
ATOM 555 C C . ALA A 1 70 ? -6.581 -10.661 -3.216 1.00 95.88 70 ALA A C 1
ATOM 557 O O . ALA A 1 70 ? -6.346 -11.552 -4.030 1.00 95.88 70 ALA A O 1
ATOM 558 N N . LEU A 1 71 ? -7.660 -10.688 -2.427 1.00 96.12 71 LEU A N 1
ATOM 559 C CA . LEU A 1 71 ? -8.608 -11.800 -2.384 1.00 96.12 71 LEU A CA 1
ATOM 560 C C . LEU A 1 71 ? -9.279 -12.035 -3.741 1.00 96.12 71 LEU A C 1
ATOM 562 O O . LEU A 1 71 ? -9.263 -13.155 -4.246 1.00 96.12 71 LEU A O 1
ATOM 566 N N . LYS A 1 72 ? -9.820 -10.980 -4.364 1.00 95.75 72 LYS A N 1
ATOM 567 C CA . LYS A 1 72 ? -10.458 -11.090 -5.685 1.00 95.75 72 LYS A CA 1
ATOM 568 C C . LYS A 1 72 ? -9.479 -11.581 -6.746 1.00 95.75 72 LYS A C 1
ATOM 570 O O . LYS A 1 72 ? -9.813 -12.470 -7.522 1.00 95.75 72 LYS A O 1
ATOM 575 N N . PHE A 1 73 ? -8.262 -11.040 -6.752 1.00 94.94 73 PHE A N 1
ATOM 576 C CA . PHE A 1 73 ? -7.240 -11.444 -7.711 1.00 94.94 73 PHE A CA 1
ATOM 577 C C . PHE A 1 73 ? -6.814 -12.910 -7.523 1.00 94.94 73 PHE A C 1
ATOM 579 O O . PHE A 1 73 ? -6.621 -13.617 -8.510 1.00 94.94 73 PHE A O 1
ATOM 586 N N . ALA A 1 74 ? -6.728 -13.387 -6.276 1.00 94.44 74 ALA A N 1
ATOM 587 C CA . ALA A 1 74 ? -6.468 -14.792 -5.971 1.00 94.44 74 ALA A CA 1
ATOM 588 C C . ALA A 1 74 ? -7.613 -15.713 -6.429 1.00 94.44 74 ALA A C 1
ATOM 590 O O . ALA A 1 74 ? -7.358 -16.744 -7.040 1.00 94.44 74 ALA A O 1
ATOM 591 N N . GLN A 1 75 ? -8.870 -15.324 -6.196 1.00 93.44 75 GLN A N 1
ATOM 592 C CA . GLN A 1 75 ? -10.053 -16.111 -6.571 1.00 93.44 75 GLN A CA 1
ATOM 593 C C . GLN A 1 75 ? -10.245 -16.238 -8.089 1.00 93.44 75 GLN A C 1
ATOM 595 O O . GLN A 1 75 ? -10.734 -17.258 -8.569 1.00 93.44 75 GLN A O 1
ATOM 600 N N . GLU A 1 76 ? -9.854 -15.221 -8.860 1.00 91.94 76 GLU A N 1
ATOM 601 C CA . GLU A 1 76 ? -9.941 -15.246 -10.326 1.00 91.94 76 GLU A CA 1
ATOM 602 C C . GLU A 1 76 ? -8.953 -16.224 -10.986 1.00 91.94 76 GLU A C 1
ATOM 604 O O . GLU A 1 76 ? -9.104 -16.546 -12.169 1.00 91.94 76 GLU A O 1
ATOM 609 N N . LYS A 1 77 ? -7.925 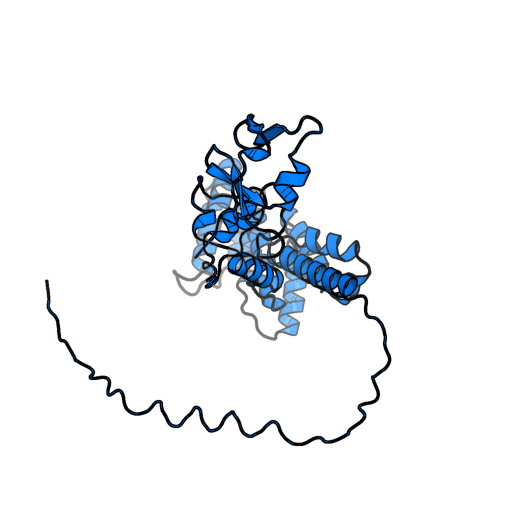-16.677 -10.260 1.00 87.56 77 LYS A N 1
ATOM 610 C CA . LYS A 1 77 ? -6.844 -17.523 -10.779 1.00 87.56 77 LYS A CA 1
ATOM 611 C C . LYS A 1 77 ? -6.806 -18.841 -10.019 1.00 87.56 77 LYS A C 1
ATOM 613 O O . LYS A 1 77 ? -6.342 -18.897 -8.885 1.00 87.56 77 LYS A O 1
ATOM 618 N N . ALA A 1 78 ? -7.252 -19.918 -10.661 1.00 84.38 78 ALA A N 1
ATOM 619 C CA . ALA A 1 78 ? -7.309 -21.243 -10.040 1.00 84.38 78 ALA A CA 1
ATOM 620 C C . ALA A 1 78 ? -5.939 -21.696 -9.502 1.00 84.38 78 ALA A C 1
ATOM 622 O O . ALA A 1 78 ? -5.857 -22.308 -8.442 1.00 84.38 78 ALA A O 1
ATOM 623 N N . GLU A 1 79 ? -4.859 -21.340 -10.197 1.00 85.44 79 GLU A N 1
ATOM 624 C CA . GLU A 1 79 ? -3.484 -21.642 -9.810 1.00 85.44 79 GLU A CA 1
ATOM 625 C C . GLU A 1 79 ? -3.015 -20.929 -8.532 1.00 85.44 79 GLU A C 1
ATOM 627 O O . GLU A 1 79 ? -2.045 -21.372 -7.924 1.00 85.44 79 GLU A O 1
ATOM 632 N N . LEU A 1 80 ? -3.671 -19.841 -8.112 1.00 87.56 80 LEU A N 1
ATOM 633 C CA . LEU A 1 80 ? -3.280 -19.078 -6.923 1.00 87.56 80 LEU A CA 1
ATOM 634 C C . LEU A 1 80 ? -3.925 -19.587 -5.637 1.00 87.56 80 LEU A C 1
ATOM 636 O O . LEU A 1 80 ? -3.441 -19.231 -4.563 1.00 87.56 80 LEU A O 1
ATOM 640 N N . GLY A 1 81 ? -4.962 -20.424 -5.738 1.00 82.50 81 GLY A N 1
ATOM 641 C CA . GLY A 1 81 ? -5.725 -20.884 -4.581 1.00 82.50 81 GLY A CA 1
ATOM 642 C C . GLY A 1 81 ? -4.843 -21.500 -3.495 1.00 82.50 81 GLY A C 1
ATOM 643 O O . GLY A 1 81 ? -4.886 -21.076 -2.347 1.00 82.50 81 GLY A O 1
ATOM 644 N N . ASP A 1 82 ? -3.954 -22.413 -3.887 1.00 84.50 82 ASP A N 1
ATOM 645 C CA . ASP A 1 82 ? -3.040 -23.088 -2.955 1.00 84.50 82 ASP A CA 1
ATOM 646 C C . ASP A 1 82 ? -1.716 -22.328 -2.739 1.00 84.50 82 ASP A C 1
ATOM 648 O O . ASP A 1 82 ? -0.880 -22.726 -1.926 1.00 84.50 82 ASP A O 1
ATOM 652 N N . LEU A 1 83 ? -1.477 -21.251 -3.495 1.00 88.88 83 LEU A N 1
ATOM 653 C CA . LEU A 1 83 ? -0.223 -20.490 -3.459 1.00 88.88 83 LEU A CA 1
ATOM 654 C C . LEU A 1 83 ? -0.294 -19.246 -2.567 1.00 88.88 83 LEU A C 1
ATOM 656 O O . LEU A 1 83 ? 0.755 -18.709 -2.194 1.00 88.88 83 LEU A O 1
ATOM 660 N N . CYS A 1 84 ? -1.502 -18.782 -2.258 1.00 90.25 84 CYS A N 1
ATOM 661 C CA . CYS A 1 84 ? -1.771 -17.591 -1.464 1.00 90.25 84 CYS A CA 1
ATOM 662 C C . CYS A 1 84 ? -2.502 -17.955 -0.167 1.00 90.25 84 CYS A C 1
ATOM 664 O O . CYS A 1 84 ? -3.307 -18.881 -0.127 1.00 90.25 84 CYS A O 1
ATOM 666 N N . MET A 1 85 ? -2.280 -17.178 0.894 1.00 89.50 85 MET A N 1
ATOM 667 C CA . MET A 1 85 ? -3.002 -17.338 2.163 1.00 89.50 85 MET A CA 1
ATOM 668 C C . MET A 1 85 ? -4.394 -16.691 2.081 1.00 89.50 85 MET A C 1
ATOM 670 O O . MET A 1 85 ? -4.671 -15.706 2.760 1.00 89.50 85 MET A O 1
ATOM 674 N N . MET A 1 86 ? -5.274 -17.210 1.218 1.00 92.56 86 MET A N 1
ATOM 675 C CA . MET A 1 86 ? -6.584 -16.593 0.950 1.00 92.56 86 MET A CA 1
ATOM 676 C C . MET A 1 86 ? -7.462 -16.465 2.198 1.00 92.56 86 MET A C 1
ATOM 678 O O . MET A 1 86 ? -8.193 -15.488 2.316 1.00 92.56 86 MET A O 1
ATOM 682 N N . GLU A 1 87 ? -7.357 -17.403 3.142 1.00 93.44 87 GLU A N 1
ATOM 683 C CA . GLU A 1 87 ? -8.072 -17.352 4.425 1.00 93.44 87 GLU A CA 1
ATOM 684 C C . GLU A 1 87 ? -7.710 -16.094 5.229 1.00 93.44 87 GLU A C 1
ATOM 686 O O . GLU A 1 87 ? -8.586 -15.447 5.795 1.00 93.44 87 GLU A O 1
ATOM 691 N N . VAL A 1 88 ? -6.435 -15.688 5.205 1.00 93.75 88 VAL A N 1
ATOM 692 C CA . VAL A 1 88 ? -5.960 -14.462 5.865 1.00 93.75 88 VAL A CA 1
ATOM 693 C C . VAL A 1 88 ? -6.517 -13.220 5.171 1.00 93.75 88 VAL A C 1
ATOM 695 O O . VAL A 1 88 ? -6.874 -12.243 5.828 1.00 93.75 88 VAL A O 1
ATOM 698 N N . PHE A 1 89 ? -6.614 -13.242 3.839 1.00 95.75 89 PHE A N 1
ATOM 699 C CA . PHE A 1 89 ? -7.178 -12.122 3.085 1.00 95.75 89 PHE A CA 1
ATOM 700 C C . PHE A 1 89 ? -8.675 -11.968 3.355 1.00 95.75 89 PHE A C 1
ATOM 702 O O . PHE A 1 89 ? -9.142 -10.847 3.535 1.00 95.75 89 PHE A O 1
ATOM 709 N N . ASP A 1 90 ? -9.412 -13.076 3.400 1.00 96.56 90 ASP A N 1
ATOM 710 C CA . ASP A 1 90 ? -10.843 -13.090 3.702 1.00 96.56 90 ASP A CA 1
ATOM 711 C C . ASP A 1 90 ? -11.126 -12.602 5.130 1.00 96.56 90 ASP A C 1
ATOM 713 O O . ASP A 1 90 ? -11.953 -11.709 5.327 1.00 96.56 90 ASP A O 1
ATOM 717 N N . GLU A 1 91 ? -10.356 -13.090 6.108 1.00 96.69 91 GLU A N 1
ATOM 718 C CA . GLU A 1 91 ? -10.407 -12.626 7.496 1.00 96.69 91 GLU A CA 1
ATOM 719 C C . GLU A 1 91 ? -10.159 -11.112 7.589 1.00 96.69 91 GLU A C 1
ATOM 721 O O . GLU A 1 91 ? -10.956 -10.389 8.193 1.00 96.69 91 GLU A O 1
ATOM 726 N N . ALA A 1 92 ? -9.114 -10.606 6.924 1.00 97.44 92 ALA A N 1
ATOM 727 C CA . ALA A 1 92 ? -8.820 -9.176 6.883 1.00 97.44 92 ALA A CA 1
ATOM 728 C C . ALA A 1 92 ? -9.966 -8.368 6.254 1.00 97.44 92 ALA A C 1
ATOM 730 O O . ALA A 1 92 ? -10.403 -7.380 6.836 1.00 97.44 92 ALA A O 1
ATOM 731 N N . VAL A 1 93 ? -10.504 -8.799 5.105 1.00 98.12 93 VAL A N 1
ATOM 732 C CA . VAL A 1 93 ? -11.642 -8.130 4.445 1.00 98.12 93 VAL A CA 1
ATOM 733 C C . VAL A 1 93 ? -12.859 -8.069 5.366 1.00 98.12 93 VAL A C 1
ATOM 735 O O . VAL A 1 93 ? -13.512 -7.027 5.452 1.00 98.12 93 VAL A O 1
ATOM 738 N N . SER A 1 94 ? -13.170 -9.175 6.041 1.00 98.25 94 SER A N 1
ATOM 739 C CA . SER A 1 94 ? -14.309 -9.274 6.952 1.00 98.25 94 SER A CA 1
ATOM 740 C C . SER A 1 94 ? -14.175 -8.299 8.125 1.00 98.25 94 SER A C 1
ATOM 742 O O . SER A 1 94 ? -15.085 -7.505 8.380 1.00 98.25 94 SER A O 1
ATOM 744 N N . ILE A 1 95 ? -13.012 -8.294 8.787 1.00 98.25 95 ILE A N 1
ATOM 745 C CA . ILE A 1 95 ? -12.750 -7.418 9.934 1.00 98.25 95 ILE A CA 1
ATOM 746 C C . ILE A 1 95 ? -12.705 -5.947 9.501 1.00 98.25 95 ILE A C 1
ATOM 748 O O . ILE A 1 95 ? -13.343 -5.107 10.134 1.00 98.25 95 ILE A O 1
ATOM 752 N N . GLU A 1 96 ? -11.989 -5.614 8.424 1.00 97.88 96 GLU A N 1
ATOM 753 C CA . GLU A 1 96 ? -11.862 -4.230 7.953 1.00 97.88 96 GLU A CA 1
ATOM 754 C C . GLU A 1 96 ? -13.221 -3.642 7.556 1.00 97.88 96 GLU A C 1
ATOM 756 O O . GLU A 1 96 ? -13.528 -2.505 7.913 1.00 97.88 96 GLU A O 1
ATOM 761 N N . LYS A 1 97 ? -14.077 -4.426 6.887 1.00 98.00 97 LYS A N 1
ATOM 762 C CA . LYS A 1 97 ? -15.437 -3.995 6.549 1.00 98.00 97 LYS A CA 1
ATOM 763 C C . LYS A 1 97 ? -16.283 -3.744 7.799 1.00 98.00 97 LYS A C 1
ATOM 765 O O . LYS A 1 97 ? -16.934 -2.708 7.881 1.00 98.00 97 LYS A O 1
ATOM 770 N N . ALA A 1 98 ? -16.247 -4.655 8.772 1.00 98.31 98 ALA A N 1
ATOM 771 C CA . ALA A 1 98 ? -16.987 -4.491 10.020 1.00 98.31 98 ALA A CA 1
ATOM 772 C C . ALA A 1 98 ? -16.560 -3.220 10.772 1.00 98.31 98 ALA A C 1
ATOM 774 O O . ALA A 1 98 ? -17.407 -2.453 11.223 1.00 98.31 98 ALA A O 1
ATOM 775 N N . LEU A 1 99 ? -15.255 -2.935 10.820 1.00 98.19 99 LEU A N 1
ATOM 776 C CA . LEU A 1 99 ? -14.726 -1.729 11.457 1.00 98.19 99 LEU A CA 1
ATOM 777 C C . LEU A 1 99 ? -15.161 -0.438 10.750 1.00 98.19 99 LEU A C 1
ATOM 779 O O . LEU A 1 99 ? -15.471 0.538 11.433 1.00 98.19 99 LEU A O 1
ATOM 783 N N . LEU A 1 100 ? -15.224 -0.428 9.412 1.00 97.25 100 LEU A N 1
ATOM 784 C CA . LEU A 1 100 ? -15.778 0.701 8.648 1.00 97.25 100 LEU A CA 1
ATOM 785 C C . LEU A 1 100 ? -17.260 0.941 8.965 1.00 97.25 100 LEU A C 1
ATOM 787 O O . LEU A 1 100 ? -17.696 2.089 9.019 1.00 97.25 100 LEU A O 1
ATOM 791 N N . ASP A 1 101 ? -18.011 -0.130 9.221 1.00 97.06 101 ASP A N 1
ATOM 792 C CA . ASP A 1 101 ? -19.418 -0.072 9.629 1.00 97.06 101 ASP A CA 1
ATOM 793 C C . ASP A 1 101 ? -19.589 0.248 11.136 1.00 97.06 101 ASP A C 1
ATOM 795 O O . ASP A 1 101 ? -20.709 0.419 11.624 1.00 97.06 101 ASP A O 1
ATOM 799 N N . GLY A 1 102 ? -18.485 0.371 11.884 1.00 96.12 102 GLY A N 1
ATOM 800 C CA . GLY A 1 102 ? -18.466 0.650 13.322 1.00 96.12 102 GLY A CA 1
ATOM 801 C C . GLY A 1 102 ? -18.688 -0.575 14.218 1.00 96.12 102 GLY A C 1
ATOM 802 O O . GLY A 1 102 ? -18.893 -0.413 15.422 1.00 96.12 102 GLY A O 1
ATOM 803 N N . ASP A 1 103 ? -18.644 -1.789 13.668 1.00 97.62 103 ASP A N 1
ATOM 804 C CA . ASP A 1 103 ? -18.704 -3.041 14.422 1.00 97.62 103 ASP A CA 1
ATOM 805 C C . ASP A 1 103 ? -17.293 -3.531 14.788 1.00 97.62 103 ASP A C 1
ATOM 807 O O . ASP A 1 103 ? -16.489 -3.922 13.942 1.00 97.62 103 ASP A O 1
ATOM 811 N N . THR A 1 104 ? -16.989 -3.524 16.086 1.00 97.44 104 THR A N 1
ATOM 812 C CA . THR A 1 104 ? -15.710 -3.995 16.639 1.00 97.44 104 THR A CA 1
ATOM 813 C C . THR A 1 104 ? -15.708 -5.487 16.968 1.00 97.44 104 THR A C 1
ATOM 815 O O . THR A 1 104 ? -14.653 -6.035 17.299 1.00 97.44 104 THR A O 1
ATOM 818 N N . GLY A 1 105 ? -16.858 -6.162 16.878 1.00 97.56 105 GLY A N 1
ATOM 819 C CA . GLY A 1 105 ? -17.039 -7.561 17.260 1.00 97.56 105 GLY A CA 1
ATOM 820 C C . GLY A 1 105 ? -16.049 -8.509 16.579 1.00 97.56 105 GLY A C 1
ATOM 821 O O . GLY A 1 105 ? -15.296 -9.180 17.291 1.00 97.56 105 GLY A O 1
ATOM 822 N N . PRO A 1 106 ? -15.972 -8.531 15.233 1.00 97.81 106 PRO A N 1
ATOM 823 C CA . PRO A 1 106 ? -15.053 -9.410 14.509 1.00 97.81 106 PRO A CA 1
ATOM 824 C C . PRO A 1 106 ? -13.583 -9.211 14.900 1.00 97.81 106 PRO A C 1
ATOM 826 O O . PRO A 1 106 ? -12.861 -10.187 15.096 1.00 97.81 106 PRO A O 1
ATOM 829 N N . ALA A 1 107 ? -13.155 -7.961 15.105 1.00 96.44 107 ALA A N 1
ATOM 830 C CA . ALA A 1 107 ? -11.792 -7.642 15.531 1.00 96.44 107 ALA A CA 1
ATOM 831 C C . ALA A 1 107 ? -11.475 -8.182 16.939 1.00 96.44 107 ALA A C 1
ATOM 833 O O . ALA A 1 107 ? -10.392 -8.719 17.176 1.00 96.44 107 ALA A O 1
ATOM 834 N N . PHE A 1 108 ? -12.421 -8.084 17.881 1.00 95.19 108 PHE A N 1
ATOM 835 C CA . PHE A 1 108 ? -12.254 -8.651 19.222 1.00 95.19 108 PHE A CA 1
ATOM 836 C C . PHE A 1 108 ? -12.268 -10.180 19.224 1.00 95.19 108 PHE A C 1
ATOM 838 O O . PHE A 1 108 ? -11.483 -10.780 19.959 1.00 95.19 108 PHE A O 1
ATOM 845 N N . SER A 1 109 ? -13.133 -10.808 18.424 1.00 95.12 109 SER A N 1
ATOM 846 C CA . SER A 1 109 ? -13.149 -12.265 18.258 1.00 95.12 109 SER A CA 1
ATOM 847 C C . SER A 1 109 ? -11.805 -12.765 17.739 1.00 95.12 109 SER A C 1
ATOM 849 O O . SER A 1 109 ? -11.192 -13.632 18.362 1.00 95.12 109 SER A O 1
ATOM 851 N N . TRP A 1 110 ? -11.292 -12.129 16.685 1.00 94.88 110 TRP A N 1
ATOM 852 C CA . TRP A 1 110 ? -9.964 -12.412 16.155 1.00 94.88 110 TRP A CA 1
ATOM 853 C C . TRP A 1 110 ? -8.873 -12.264 17.220 1.00 94.88 110 TRP A C 1
ATOM 855 O O . TRP A 1 110 ? -8.060 -13.164 17.429 1.00 94.88 110 TRP A O 1
ATOM 865 N N . LEU A 1 111 ? -8.888 -11.154 17.964 1.00 91.56 111 LEU A N 1
ATOM 866 C CA . LEU A 1 111 ? -7.904 -10.887 19.009 1.00 91.56 111 LEU A CA 1
ATOM 867 C C . LEU A 1 111 ? -7.922 -11.953 20.120 1.00 91.56 111 LEU A C 1
ATOM 869 O O . LEU A 1 111 ? -6.864 -12.321 20.635 1.00 91.56 111 LEU A O 1
ATOM 873 N N . GLN A 1 112 ? -9.094 -12.467 20.502 1.00 89.38 112 GLN A N 1
ATOM 874 C CA . GLN A 1 112 ? -9.198 -13.546 21.491 1.00 89.38 112 GLN A CA 1
ATOM 875 C C . GLN A 1 112 ? -8.550 -14.839 20.988 1.00 89.38 112 GLN A C 1
ATOM 877 O O . GLN A 1 112 ? -7.775 -15.464 21.720 1.00 89.38 112 GLN A O 1
ATOM 882 N N . GLU A 1 113 ? -8.814 -15.214 19.7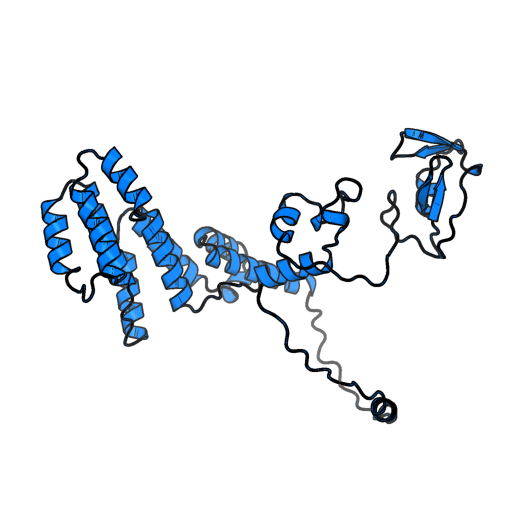38 1.00 88.75 113 GLU A N 1
ATOM 883 C CA . GLU A 1 113 ? -8.211 -16.391 19.111 1.00 88.75 113 GLU A CA 1
ATOM 884 C C . GLU A 1 113 ? -6.691 -16.240 18.948 1.00 88.75 113 GLU A C 1
ATOM 886 O O . GLU A 1 113 ? -5.930 -17.163 19.259 1.00 88.75 113 GLU A O 1
ATOM 891 N N . ALA A 1 114 ? -6.234 -15.061 18.525 1.00 85.81 114 ALA A N 1
ATOM 892 C CA . ALA A 1 114 ? -4.823 -14.720 18.382 1.00 85.81 114 ALA A CA 1
ATOM 893 C C . ALA A 1 114 ? -4.074 -14.791 19.727 1.00 85.81 114 ALA A C 1
ATOM 895 O O . ALA A 1 114 ? -3.020 -15.427 19.831 1.00 85.81 114 ALA A O 1
ATOM 896 N N . ASN A 1 115 ? -4.640 -14.206 20.788 1.00 82.88 115 ASN A N 1
ATOM 897 C CA . ASN A 1 115 ? -4.057 -14.233 22.132 1.00 82.88 115 ASN A CA 1
ATOM 898 C C . ASN A 1 115 ? -3.987 -15.649 22.713 1.00 82.88 115 ASN A C 1
ATOM 900 O O . ASN A 1 115 ? -2.999 -16.000 23.368 1.00 82.88 115 ASN A O 1
ATOM 904 N N . PHE A 1 116 ? -5.003 -16.476 22.455 1.00 76.88 116 PHE A N 1
ATOM 905 C CA . PHE A 1 116 ? -5.000 -17.878 22.865 1.00 76.88 116 PHE A CA 1
ATOM 906 C C . PHE A 1 116 ? -3.839 -18.652 22.223 1.00 76.88 116 PHE A C 1
ATOM 908 O O . PHE A 1 116 ? -3.155 -19.421 22.903 1.00 76.88 116 PHE A O 1
ATOM 915 N N . LYS A 1 117 ? -3.569 -18.404 20.935 1.00 73.56 117 LYS A N 1
ATOM 916 C CA . LYS A 1 117 ? -2.483 -19.050 20.181 1.00 73.56 117 LYS A CA 1
ATOM 917 C C . LYS A 1 117 ? -1.088 -18.575 20.620 1.00 73.56 117 LYS A C 1
ATOM 919 O O . LYS A 1 117 ? -0.170 -19.391 20.674 1.00 73.56 117 LYS A O 1
ATOM 924 N N . LEU A 1 118 ? -0.922 -17.296 20.978 1.00 63.19 118 LEU A N 1
ATOM 925 C CA . LEU A 1 118 ? 0.394 -16.686 21.245 1.00 63.19 118 LEU A CA 1
ATOM 926 C C . LEU A 1 118 ? 0.804 -16.594 22.730 1.00 63.19 118 LEU A C 1
ATOM 928 O O . LEU A 1 118 ? 1.939 -16.227 23.021 1.00 63.19 118 LEU A O 1
ATOM 932 N N . LYS A 1 119 ? -0.069 -16.942 23.691 1.00 57.66 119 LYS A N 1
ATOM 933 C CA . LYS A 1 119 ? 0.211 -17.037 25.152 1.00 57.66 119 LYS A CA 1
ATOM 934 C C . LYS A 1 119 ? 0.828 -15.812 25.856 1.00 57.66 119 LYS A C 1
ATOM 936 O O . LYS A 1 119 ? 1.145 -15.908 27.042 1.00 57.66 119 LYS A O 1
ATOM 941 N N . LYS A 1 120 ? 0.969 -14.671 25.188 1.00 55.00 120 LYS A N 1
ATOM 942 C CA . LYS A 1 120 ? 1.134 -13.319 25.746 1.00 55.00 120 LYS A CA 1
ATOM 943 C C . LYS A 1 120 ? 1.405 -12.388 24.574 1.00 55.00 120 LYS A C 1
ATOM 945 O O . LYS A 1 120 ? 2.521 -12.358 24.074 1.00 55.00 120 LYS A O 1
ATOM 950 N N . ASN A 1 121 ? 0.419 -11.593 24.195 1.00 52.31 121 ASN A N 1
ATOM 951 C CA . ASN A 1 121 ? 0.690 -10.350 23.498 1.00 52.31 121 ASN A CA 1
ATOM 952 C C . ASN A 1 121 ? 0.010 -9.241 24.295 1.00 52.31 121 ASN A C 1
ATOM 954 O O . ASN A 1 121 ? -1.213 -9.148 24.328 1.00 52.31 121 ASN A O 1
ATOM 958 N N . ASP A 1 122 ? 0.808 -8.405 24.964 1.00 55.75 122 ASP A N 1
ATOM 959 C CA . ASP A 1 122 ? 0.349 -7.106 25.473 1.00 55.75 122 ASP A CA 1
ATOM 960 C C . ASP A 1 122 ? 0.221 -6.167 24.265 1.00 55.75 122 ASP A C 1
ATOM 962 O O . ASP A 1 122 ? 0.952 -5.188 24.120 1.00 55.75 122 ASP A O 1
ATOM 966 N N . SER A 1 123 ? -0.622 -6.554 23.302 1.00 65.56 123 SER A N 1
ATOM 967 C CA . SER A 1 123 ? -0.769 -5.791 22.075 1.00 65.56 123 SER A CA 1
ATOM 968 C C . SER A 1 123 ? -1.507 -4.505 22.417 1.00 65.56 123 SER A C 1
ATOM 970 O O . SER A 1 123 ? -2.580 -4.509 23.024 1.00 65.56 123 SER A O 1
ATOM 972 N N . TYR A 1 124 ? -0.944 -3.379 21.989 1.00 86.06 124 TYR A N 1
ATOM 973 C CA . TYR A 1 124 ? -1.649 -2.101 22.006 1.00 86.06 124 TYR A CA 1
ATOM 974 C C . TYR A 1 124 ? -2.953 -2.145 21.192 1.00 86.06 124 TYR A C 1
ATOM 976 O O . TYR A 1 124 ? -3.775 -1.251 21.337 1.00 86.06 124 TYR A O 1
ATOM 984 N N . TYR A 1 125 ? -3.174 -3.193 20.391 1.00 91.12 125 TYR A N 1
ATOM 985 C CA . TYR A 1 125 ? -4.340 -3.337 19.536 1.00 91.12 125 TYR A CA 1
ATOM 986 C C . TYR A 1 125 ? -5.660 -3.448 20.306 1.00 91.12 125 TYR A C 1
ATOM 988 O O . TYR A 1 125 ? -6.628 -2.797 19.923 1.00 91.12 125 TYR A O 1
ATOM 996 N N . GLU A 1 126 ? -5.705 -4.176 21.432 1.00 91.94 126 GLU A N 1
ATOM 997 C CA . GLU A 1 126 ? -6.920 -4.180 22.265 1.00 91.94 126 GLU A CA 1
ATOM 998 C C . GLU A 1 126 ? -7.259 -2.758 22.717 1.00 91.94 126 GLU A C 1
ATOM 1000 O O . GLU A 1 126 ? -8.401 -2.313 22.636 1.00 91.94 126 GLU A O 1
ATOM 1005 N N . PHE A 1 127 ? -6.240 -2.022 23.161 1.00 92.12 127 PHE A N 1
ATOM 1006 C CA . PHE A 1 127 ? -6.389 -0.640 23.586 1.00 92.12 127 PHE A CA 1
ATOM 1007 C C . PHE A 1 127 ? -6.826 0.267 22.424 1.00 92.12 127 PHE A C 1
ATOM 1009 O O . PHE A 1 127 ? -7.720 1.088 22.611 1.00 92.12 127 PHE A O 1
ATOM 1016 N N . ASP A 1 128 ? -6.269 0.087 21.225 1.00 94.69 128 ASP A N 1
ATOM 1017 C CA . ASP A 1 128 ? -6.656 0.828 20.022 1.00 94.69 128 ASP A CA 1
ATOM 1018 C C . ASP A 1 128 ? -8.137 0.598 19.666 1.00 94.69 128 ASP A C 1
ATOM 1020 O O . ASP A 1 128 ? -8.864 1.562 19.417 1.00 94.69 128 ASP A O 1
ATOM 1024 N N . LEU A 1 129 ? -8.624 -0.649 19.742 1.00 95.62 129 LEU A N 1
ATOM 1025 C CA . LEU A 1 129 ? -10.045 -0.971 19.553 1.00 95.62 129 LEU A CA 1
ATOM 1026 C C . LEU A 1 129 ? -10.927 -0.295 20.609 1.00 95.62 129 LEU A C 1
ATOM 1028 O O . LEU A 1 129 ? -11.985 0.238 20.284 1.00 95.62 129 LEU A O 1
ATOM 1032 N N . ARG A 1 130 ? -10.488 -0.251 21.873 1.00 95.50 130 ARG A N 1
ATOM 1033 C CA . ARG A 1 130 ? -11.220 0.452 22.943 1.00 95.50 130 ARG A CA 1
ATOM 1034 C C . ARG A 1 130 ? -11.267 1.962 22.710 1.00 95.50 130 ARG A C 1
ATOM 1036 O O . ARG A 1 130 ? -12.298 2.584 22.958 1.00 95.50 130 ARG A O 1
ATOM 1043 N N . VAL A 1 131 ? -10.189 2.556 22.204 1.00 96.19 131 VAL A N 1
ATOM 1044 C CA . VAL A 1 131 ? -10.176 3.967 21.798 1.00 96.19 131 VAL A CA 1
ATOM 1045 C C . VAL A 1 131 ? -11.149 4.209 20.637 1.00 96.19 131 VAL A C 1
ATOM 1047 O O . VAL A 1 131 ? -11.854 5.219 20.630 1.00 96.19 131 VAL A O 1
ATOM 1050 N N . PHE A 1 132 ? -11.238 3.282 19.683 1.00 97.56 132 PHE A N 1
ATOM 1051 C CA . PHE A 1 132 ? -12.197 3.375 18.586 1.00 97.56 132 PHE A CA 1
ATOM 1052 C C . PHE A 1 132 ? -13.656 3.253 19.064 1.00 97.56 132 PHE A C 1
ATOM 1054 O O . PHE A 1 132 ? -14.481 4.090 18.705 1.00 97.56 132 PHE A O 1
ATOM 1061 N N . GLU A 1 133 ? -13.979 2.313 19.961 1.00 97.69 133 GLU A N 1
ATOM 1062 C CA . GLU A 1 133 ? -15.311 2.230 20.593 1.00 97.69 133 GLU A CA 1
ATOM 1063 C C . GLU A 1 133 ? -15.685 3.535 21.312 1.00 97.69 133 GLU A C 1
ATOM 1065 O O . GLU A 1 133 ? -16.819 4.009 21.217 1.00 97.69 133 GLU A O 1
ATOM 1070 N N . PHE A 1 134 ? -14.721 4.158 21.997 1.00 97.75 134 PHE A N 1
ATOM 1071 C CA . PHE A 1 134 ? -14.913 5.473 22.600 1.00 97.75 134 PHE A CA 1
ATOM 1072 C C . PHE A 1 134 ? -15.257 6.532 21.544 1.00 97.75 134 PHE A C 1
ATOM 1074 O O . PHE A 1 134 ? -16.218 7.282 21.729 1.00 97.75 134 PHE A O 1
ATOM 1081 N N . TYR A 1 135 ? -14.508 6.592 20.437 1.00 97.56 135 TYR A N 1
ATOM 1082 C CA . TYR A 1 135 ? -14.799 7.501 19.325 1.00 97.56 135 TYR A CA 1
ATOM 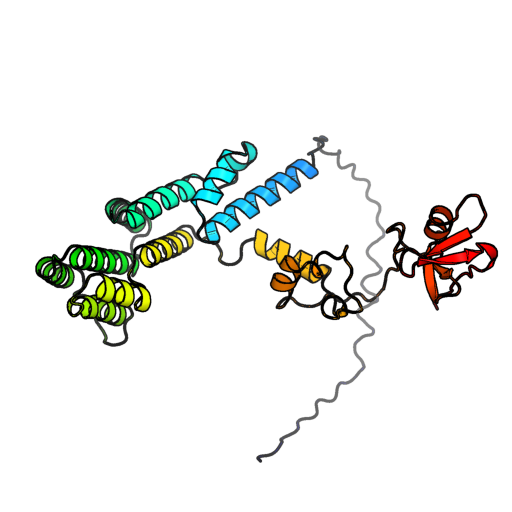1083 C C . TYR A 1 135 ? -16.225 7.298 18.794 1.00 97.56 135 TYR A C 1
ATOM 1085 O O . TYR A 1 135 ? -16.964 8.276 18.668 1.00 97.56 135 TYR A O 1
ATOM 1093 N N . LEU A 1 136 ? -16.655 6.049 18.585 1.00 97.69 136 LEU A N 1
ATOM 1094 C CA . LEU A 1 136 ? -18.010 5.725 18.128 1.00 97.69 136 LEU A CA 1
ATOM 1095 C C . LEU A 1 136 ? -19.090 6.218 19.103 1.00 97.69 136 LEU A C 1
ATOM 1097 O O . LEU A 1 136 ? -20.091 6.798 18.678 1.00 97.69 136 LEU A O 1
ATOM 1101 N N . LEU A 1 137 ? -18.884 6.060 20.415 1.00 98.00 137 LEU A N 1
ATOM 1102 C CA . LEU A 1 137 ? -19.813 6.569 21.432 1.00 98.00 137 LEU A CA 1
ATOM 1103 C C . LEU A 1 137 ? -19.914 8.099 21.401 1.00 98.00 137 LEU A C 1
ATOM 1105 O O . LEU A 1 137 ? -21.015 8.650 21.478 1.00 98.00 137 LEU A O 1
ATOM 1109 N N . VAL A 1 138 ? -18.784 8.799 21.251 1.00 97.19 138 VAL A N 1
ATOM 1110 C CA . VAL A 1 138 ? -18.776 10.265 21.128 1.00 97.19 138 VAL A CA 1
ATOM 1111 C C . VAL A 1 138 ? -19.456 10.712 19.833 1.00 97.19 138 VAL A C 1
ATOM 1113 O O . VAL A 1 138 ? -20.261 11.644 19.872 1.00 97.19 138 VAL A O 1
ATOM 1116 N N . LYS A 1 139 ? -19.215 10.013 18.716 1.00 95.88 139 LYS A N 1
ATOM 1117 C CA . LYS A 1 139 ? -19.858 10.251 17.413 1.00 95.88 139 LYS A CA 1
ATOM 1118 C C . LYS A 1 139 ? -21.378 10.096 17.475 1.00 95.88 139 LYS A C 1
ATOM 1120 O O . LYS A 1 139 ? -22.097 10.880 16.866 1.00 95.88 139 LYS A O 1
ATOM 1125 N N . GLN A 1 140 ? -21.876 9.158 18.281 1.00 95.75 140 GLN A N 1
ATOM 1126 C CA . GLN A 1 140 ? -23.309 8.971 18.552 1.00 95.75 140 GLN A CA 1
ATOM 1127 C C . GLN A 1 140 ? -23.893 9.979 19.565 1.00 95.75 140 GLN A C 1
ATOM 1129 O O . GLN A 1 140 ? -25.076 9.910 19.890 1.00 95.75 140 GLN A O 1
ATOM 1134 N N . GLY A 1 141 ? -23.086 10.892 20.116 1.00 95.31 141 GLY A N 1
ATOM 1135 C CA . GLY A 1 141 ? -23.510 11.850 21.144 1.00 95.31 141 GLY A CA 1
ATOM 1136 C C . GLY A 1 141 ? -23.611 11.267 22.561 1.00 95.31 141 GLY A C 1
ATOM 1137 O O . GLY A 1 141 ? -23.949 11.989 23.503 1.00 95.31 141 GLY A O 1
ATOM 1138 N N . LYS A 1 142 ? -23.258 9.992 22.760 1.00 97.12 142 LYS A N 1
ATOM 1139 C CA . LYS A 1 142 ? -23.333 9.269 24.041 1.00 97.12 142 LYS A CA 1
ATOM 1140 C C . LYS A 1 142 ? -22.114 9.556 24.928 1.00 97.12 142 LYS A C 1
ATOM 1142 O O . LYS A 1 142 ? -21.373 8.663 25.336 1.00 97.12 142 LYS A O 1
ATOM 1147 N N . ARG A 1 143 ? -21.886 10.833 25.251 1.00 95.56 143 ARG A N 1
ATOM 1148 C CA . ARG A 1 143 ? -20.668 11.297 25.952 1.00 95.56 143 ARG A CA 1
ATOM 1149 C C . ARG A 1 143 ? -20.466 10.667 27.338 1.00 95.56 143 ARG A C 1
ATOM 1151 O O . ARG A 1 143 ? -19.335 10.373 27.712 1.00 95.56 143 ARG A O 1
ATOM 1158 N N . ILE A 1 144 ? -21.538 10.455 28.104 1.00 96.44 144 ILE A N 1
ATOM 1159 C CA . ILE A 1 144 ? -21.441 9.849 29.445 1.00 96.44 144 ILE A CA 1
ATOM 1160 C C . ILE A 1 144 ? -21.017 8.379 29.353 1.00 96.44 144 ILE A C 1
ATOM 1162 O O . ILE A 1 144 ? -20.141 7.953 30.104 1.00 96.44 144 ILE A O 1
ATOM 1166 N N . GLU A 1 145 ? -21.581 7.629 28.405 1.00 97.75 145 GLU A N 1
ATOM 1167 C CA . GLU A 1 145 ? -21.195 6.237 28.144 1.00 97.75 145 GLU A CA 1
ATOM 1168 C C . GLU A 1 145 ? -19.736 6.150 27.687 1.00 97.75 145 GLU A C 1
ATOM 1170 O O . GLU A 1 145 ? -18.998 5.304 28.183 1.00 97.75 145 GLU A O 1
ATOM 1175 N N . ALA A 1 146 ? -19.281 7.075 26.834 1.00 97.12 146 ALA A N 1
ATOM 1176 C CA . ALA A 1 146 ? -17.878 7.154 26.422 1.00 97.12 146 ALA A CA 1
ATOM 1177 C C . ALA A 1 146 ? -16.935 7.328 27.629 1.00 97.12 146 ALA A C 1
ATOM 1179 O O . ALA A 1 146 ? -15.938 6.620 27.762 1.00 97.12 146 ALA A O 1
ATOM 1180 N N . ILE A 1 147 ? -17.271 8.214 28.575 1.00 95.50 147 ILE A N 1
ATOM 1181 C CA . ILE A 1 147 ? -16.478 8.405 29.803 1.00 95.50 147 ILE A CA 1
ATOM 1182 C C . ILE A 1 147 ? -16.473 7.136 30.667 1.00 95.50 147 ILE A C 1
ATOM 1184 O O . ILE A 1 147 ? -15.433 6.767 31.218 1.00 95.50 147 ILE A O 1
ATOM 1188 N N . GLN A 1 148 ? -17.618 6.465 30.810 1.00 96.50 148 GLN A N 1
ATOM 1189 C CA . GLN A 1 148 ? -17.710 5.209 31.560 1.00 96.50 148 GLN A CA 1
ATOM 1190 C C . GLN A 1 148 ? -16.881 4.099 30.905 1.00 96.50 148 GLN A C 1
ATOM 1192 O O . GLN A 1 148 ? -16.170 3.375 31.601 1.00 96.50 148 GLN A O 1
ATOM 1197 N N . HIS A 1 149 ? -16.925 4.005 29.577 1.00 95.94 149 HIS A N 1
ATOM 1198 C CA . HIS A 1 149 ? -16.128 3.075 28.785 1.00 95.94 149 HIS A CA 1
ATOM 1199 C C . HIS A 1 149 ? -14.628 3.312 28.986 1.00 95.94 149 HIS A C 1
ATOM 1201 O O . HIS A 1 149 ? -13.904 2.389 29.369 1.00 95.94 149 HIS A O 1
ATOM 1207 N N . ALA A 1 150 ? -14.181 4.567 28.874 1.00 94.38 150 ALA A N 1
ATOM 1208 C CA . ALA A 1 150 ? -12.796 4.947 29.127 1.00 94.38 150 ALA A CA 1
ATOM 1209 C C . ALA A 1 150 ? -12.323 4.542 30.525 1.00 94.38 150 ALA A C 1
ATOM 1211 O O . ALA A 1 150 ? -11.269 3.927 30.676 1.00 94.38 150 ALA A O 1
ATOM 1212 N N . ARG A 1 151 ? -13.140 4.813 31.547 1.00 92.44 151 ARG A N 1
ATOM 1213 C CA . ARG A 1 151 ? -12.858 4.417 32.934 1.00 92.44 151 ARG A CA 1
ATOM 1214 C C . ARG A 1 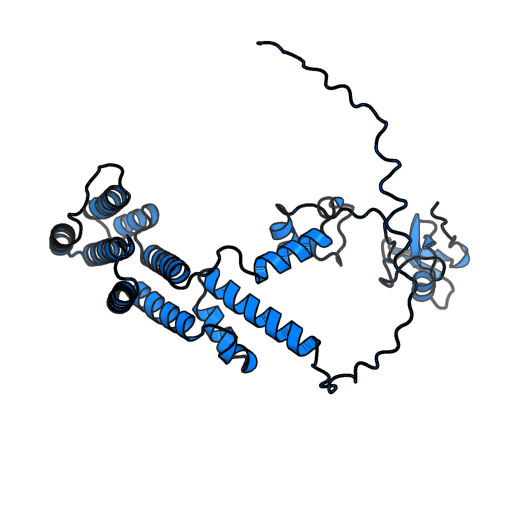151 ? -12.867 2.911 33.160 1.00 92.44 151 ARG A C 1
ATOM 1216 O O . ARG A 1 151 ? -12.415 2.468 34.206 1.00 92.44 151 ARG A O 1
ATOM 1223 N N . LYS A 1 152 ? -13.442 2.116 32.265 1.00 93.06 152 LYS A N 1
ATOM 1224 C CA . LYS A 1 152 ? -13.479 0.660 32.411 1.00 93.06 152 LYS A CA 1
ATOM 1225 C C . LYS A 1 152 ? -12.282 0.008 31.733 1.00 93.06 152 LYS A C 1
ATOM 1227 O O . LYS A 1 152 ? -11.666 -0.878 32.316 1.00 93.06 152 LYS A O 1
ATOM 1232 N N . TYR A 1 153 ? -11.951 0.460 30.527 1.00 90.00 153 TYR A N 1
ATOM 1233 C CA . TYR A 1 153 ? -11.014 -0.238 29.648 1.00 90.00 153 TYR A CA 1
ATOM 1234 C C . TYR A 1 153 ? -9.692 0.505 29.410 1.00 90.00 153 TYR A C 1
ATOM 1236 O O . TYR A 1 153 ? -8.719 -0.114 28.994 1.00 90.00 153 TYR A O 1
ATOM 1244 N N . MET A 1 154 ? -9.608 1.807 29.709 1.00 87.50 154 MET A N 1
ATOM 1245 C CA . MET A 1 154 ? -8.442 2.644 29.381 1.00 87.50 154 MET A CA 1
ATOM 1246 C C . MET A 1 154 ? -7.641 3.117 30.610 1.00 87.50 154 MET A C 1
ATOM 1248 O O . MET A 1 154 ? -6.788 3.991 30.497 1.00 87.50 154 MET A O 1
ATOM 1252 N N . ASN A 1 155 ? -7.837 2.502 31.783 1.00 79.62 155 ASN A N 1
ATOM 1253 C CA . ASN A 1 155 ? -7.176 2.902 33.042 1.00 79.62 155 ASN A CA 1
ATOM 1254 C C . ASN A 1 155 ? -5.694 2.507 33.158 1.00 79.62 155 ASN A C 1
ATOM 1256 O O . ASN A 1 155 ? -5.030 2.875 34.122 1.00 79.62 155 ASN A O 1
ATOM 1260 N N . SER A 1 156 ? -5.171 1.723 32.216 1.00 70.19 156 SER A N 1
ATOM 1261 C CA . SER A 1 156 ? -3.837 1.109 32.310 1.00 70.19 156 SER A CA 1
ATOM 1262 C C . SER A 1 156 ? -2.657 2.038 31.971 1.00 70.19 156 SER A C 1
ATOM 1264 O O . SER A 1 156 ? -1.560 1.550 31.704 1.00 70.19 156 SER A O 1
ATOM 1266 N N . VAL A 1 157 ? -2.853 3.359 31.968 1.00 68.50 157 VAL A N 1
ATOM 1267 C CA . VAL A 1 157 ? -1.805 4.330 31.621 1.00 68.50 157 VAL A CA 1
ATOM 1268 C C . VAL A 1 157 ? -0.796 4.433 32.766 1.00 68.50 157 VAL A C 1
ATOM 1270 O O . VAL A 1 157 ? -1.108 4.954 33.834 1.00 68.50 157 VAL A O 1
ATOM 1273 N N . LYS A 1 158 ? 0.418 3.912 32.552 1.00 68.00 158 LYS A N 1
ATOM 1274 C CA . LYS A 1 158 ? 1.469 3.847 33.586 1.00 68.00 158 LYS A CA 1
ATOM 1275 C C . LYS A 1 158 ? 2.402 5.063 33.589 1.00 68.00 158 LYS A C 1
ATOM 1277 O O . LYS A 1 158 ? 2.976 5.367 34.630 1.00 68.00 158 LYS A O 1
ATOM 1282 N N . GLN A 1 159 ? 2.584 5.728 32.445 1.00 70.31 159 GLN A N 1
ATOM 1283 C CA . GLN A 1 159 ? 3.510 6.855 32.263 1.00 70.31 159 GLN A CA 1
ATOM 1284 C C . GLN A 1 159 ? 2.908 7.906 31.321 1.00 70.31 159 GLN A C 1
ATOM 1286 O O . GLN A 1 159 ? 2.134 7.559 30.433 1.00 70.31 159 GLN A O 1
ATOM 1291 N N . ALA A 1 160 ? 3.263 9.181 31.517 1.00 62.31 160 ALA A N 1
ATOM 1292 C CA . ALA A 1 160 ? 2.696 10.306 30.765 1.00 62.31 160 ALA A CA 1
ATOM 1293 C C . ALA A 1 160 ? 3.095 10.321 29.275 1.00 62.31 160 ALA A C 1
ATOM 1295 O O . ALA A 1 160 ? 2.282 10.720 28.448 1.00 62.31 160 ALA A O 1
ATOM 1296 N N . ASP A 1 161 ? 4.288 9.820 28.939 1.00 66.62 161 ASP A N 1
ATOM 1297 C CA . ASP A 1 161 ? 4.806 9.772 27.561 1.00 66.62 161 ASP A CA 1
ATOM 1298 C C . ASP A 1 161 ? 4.522 8.433 26.847 1.00 66.62 161 ASP A C 1
ATOM 1300 O O . ASP A 1 161 ? 5.039 8.171 25.762 1.00 66.62 161 ASP A O 1
ATOM 1304 N N . ASP A 1 162 ? 3.698 7.558 27.437 1.00 83.88 162 ASP A N 1
ATOM 1305 C CA . ASP A 1 162 ? 3.323 6.285 26.813 1.00 83.88 162 ASP A CA 1
ATOM 1306 C C . ASP A 1 162 ? 2.348 6.500 25.638 1.00 83.88 162 ASP A C 1
ATOM 1308 O O . ASP A 1 162 ? 1.506 7.407 25.635 1.00 83.88 162 ASP A O 1
ATOM 1312 N N . TYR A 1 163 ? 2.403 5.606 24.650 1.00 88.81 163 TYR A N 1
ATOM 1313 C CA . TYR A 1 163 ? 1.479 5.574 23.515 1.00 88.81 163 TYR A CA 1
ATOM 1314 C C . TYR A 1 163 ? 0.015 5.588 23.980 1.00 88.81 163 TYR A C 1
ATOM 1316 O O . TYR A 1 163 ? -0.799 6.358 23.459 1.00 88.81 163 TYR A O 1
ATOM 1324 N N . ARG A 1 164 ? -0.310 4.806 25.024 1.00 89.50 164 ARG A N 1
ATOM 1325 C CA . ARG A 1 164 ? -1.662 4.759 25.609 1.00 89.50 164 ARG A CA 1
ATOM 1326 C C . ARG A 1 164 ? -2.086 6.110 26.185 1.00 89.50 164 ARG A C 1
ATOM 1328 O O . ARG A 1 164 ? -3.231 6.510 25.996 1.00 89.50 164 ARG A O 1
ATOM 1335 N N . ALA A 1 165 ? -1.175 6.837 26.836 1.00 89.50 165 ALA A N 1
ATOM 1336 C CA . ALA A 1 165 ? -1.451 8.170 27.374 1.00 89.50 165 ALA A CA 1
ATOM 1337 C C . ALA A 1 165 ? -1.768 9.168 26.254 1.00 89.50 165 ALA A C 1
ATOM 1339 O O . ALA A 1 165 ? -2.770 9.882 26.313 1.00 89.50 165 ALA A O 1
ATOM 1340 N N . THR A 1 166 ? -0.948 9.157 25.199 1.00 91.50 166 THR A N 1
ATOM 1341 C CA . THR A 1 166 ? -1.116 10.029 24.030 1.00 91.50 166 THR A CA 1
ATOM 1342 C C . THR A 1 166 ? -2.457 9.776 23.346 1.00 91.50 166 THR A C 1
ATOM 1344 O O . THR A 1 166 ? -3.227 10.711 23.112 1.00 91.50 166 THR A O 1
ATOM 1347 N N . LYS A 1 167 ? -2.776 8.509 23.063 1.00 92.69 167 LYS A N 1
ATOM 1348 C CA . LYS A 1 167 ? -4.028 8.125 22.400 1.00 92.69 167 LYS A CA 1
ATOM 1349 C C . LYS A 1 167 ? -5.256 8.387 23.263 1.00 92.69 167 LYS A C 1
ATOM 1351 O O . LYS A 1 167 ? -6.252 8.894 22.753 1.00 92.69 167 LYS A O 1
ATOM 1356 N N . LEU A 1 168 ? -5.170 8.145 24.571 1.00 92.69 168 LEU A N 1
ATOM 1357 C CA . LEU A 1 168 ? -6.233 8.509 25.502 1.00 92.69 168 LEU A CA 1
ATOM 1358 C C . LEU A 1 168 ? -6.473 10.024 25.507 1.00 92.69 168 LEU A C 1
ATOM 1360 O O . LEU A 1 168 ? -7.619 10.453 25.424 1.00 92.69 168 LEU A O 1
ATOM 1364 N N . GLY A 1 169 ? -5.419 10.844 25.545 1.00 92.38 169 GLY A N 1
ATOM 1365 C CA . GLY A 1 169 ? -5.541 12.304 25.471 1.00 92.38 169 GLY A CA 1
ATOM 1366 C C . GLY A 1 169 ? -6.185 12.779 24.162 1.00 92.38 169 GLY A C 1
ATOM 1367 O O . GLY A 1 169 ? -7.098 13.608 24.178 1.00 92.38 169 GLY A O 1
ATOM 1368 N N . GLN A 1 170 ? -5.768 12.197 23.034 1.00 94.56 170 GLN A N 1
ATOM 1369 C CA . GLN A 1 170 ? -6.365 12.433 21.715 1.00 94.56 170 GLN A CA 1
ATOM 1370 C C . GLN A 1 170 ? -7.845 12.026 21.643 1.00 94.56 170 GLN A C 1
ATOM 1372 O O . GLN A 1 170 ? -8.617 12.670 20.936 1.00 94.56 170 GLN A O 1
ATOM 1377 N N . ALA A 1 171 ? -8.257 10.983 22.360 1.00 95.12 171 ALA A N 1
ATOM 1378 C CA . ALA A 1 171 ? -9.659 10.590 22.442 1.00 95.12 171 ALA A CA 1
ATOM 1379 C C . ALA A 1 171 ? -10.443 11.542 23.357 1.00 95.12 171 ALA A C 1
ATOM 1381 O O . ALA A 1 171 ? -11.501 12.043 22.989 1.00 95.12 171 ALA A O 1
ATOM 1382 N N . MET A 1 172 ? -9.897 11.877 24.526 1.00 94.88 172 MET A N 1
ATOM 1383 C CA . MET A 1 172 ? -10.563 12.722 25.522 1.00 94.88 172 MET A CA 1
ATOM 1384 C C . MET A 1 172 ? -10.868 14.129 25.004 1.00 94.88 172 MET A C 1
ATOM 1386 O O . MET A 1 172 ? -11.928 14.671 25.319 1.00 94.88 172 MET A O 1
ATOM 1390 N N . ILE A 1 173 ? -10.000 14.708 24.165 1.00 95.81 173 ILE A N 1
ATOM 1391 C CA . ILE A 1 173 ? -10.258 16.028 23.567 1.00 95.81 173 ILE A CA 1
ATOM 1392 C C . ILE A 1 173 ? -11.512 16.036 22.677 1.00 95.81 173 ILE A C 1
ATOM 1394 O O . ILE A 1 173 ? -12.147 17.079 22.536 1.00 95.81 173 ILE A O 1
ATOM 1398 N N . LEU A 1 174 ? -11.933 14.885 22.140 1.00 96.56 174 LEU A N 1
ATOM 1399 C CA . LEU A 1 174 ? -13.151 14.774 21.332 1.00 96.56 174 LEU A CA 1
ATOM 1400 C C . LEU A 1 174 ? -14.420 15.102 22.131 1.00 96.56 174 LEU A C 1
ATOM 1402 O O . LEU A 1 174 ? -15.385 15.614 21.569 1.00 96.56 174 LEU A O 1
ATOM 1406 N N . LEU A 1 175 ? -14.417 14.893 23.454 1.00 96.00 175 LEU A N 1
ATOM 1407 C CA . LEU A 1 175 ? -15.549 15.247 24.320 1.00 96.00 175 LEU A CA 1
ATOM 1408 C C . LEU A 1 175 ? -15.820 16.755 24.356 1.00 96.00 175 LEU A C 1
ATOM 1410 O O . LEU A 1 175 ? -16.952 17.160 24.622 1.00 96.00 175 LEU A O 1
ATOM 1414 N N . ALA A 1 176 ? -14.798 17.576 24.097 1.00 94.94 176 ALA A N 1
ATOM 1415 C CA . ALA A 1 176 ? -14.915 19.029 24.078 1.00 94.94 176 ALA A CA 1
ATOM 1416 C C . ALA A 1 176 ? -15.528 19.567 22.773 1.00 94.94 176 ALA A C 1
ATOM 1418 O O . ALA A 1 176 ? -15.921 20.733 22.729 1.00 94.94 176 ALA A O 1
ATOM 1419 N N . MET A 1 177 ? -15.610 18.741 21.723 1.00 96.25 177 MET A N 1
ATOM 1420 C CA . MET A 1 177 ? -16.148 19.139 20.421 1.00 96.25 177 MET A CA 1
ATOM 1421 C C . MET A 1 177 ? -17.671 19.237 20.504 1.00 96.25 177 MET A C 1
ATOM 1423 O O . MET A 1 177 ? -18.330 18.351 21.063 1.00 96.25 177 MET A O 1
ATOM 1427 N N . ARG A 1 178 ? -18.244 20.330 19.989 1.00 92.25 178 ARG A N 1
ATOM 1428 C CA . ARG A 1 178 ? -19.665 20.657 20.182 1.00 92.25 178 ARG A CA 1
ATOM 1429 C C . ARG A 1 178 ? -20.519 20.216 19.009 1.00 92.25 178 ARG A C 1
ATOM 1431 O O . ARG A 1 178 ? -21.643 19.769 19.238 1.00 92.25 178 ARG A O 1
ATOM 1438 N N . THR A 1 179 ? -19.990 20.325 17.795 1.00 95.12 179 THR A N 1
ATOM 1439 C CA . THR A 1 179 ? -20.687 19.949 16.560 1.00 95.12 179 THR A CA 1
ATOM 1440 C C . THR A 1 179 ? -20.121 18.651 15.969 1.00 95.12 179 THR A C 1
ATOM 1442 O O . THR A 1 179 ? -18.967 18.303 16.237 1.00 95.12 179 THR A O 1
ATOM 1445 N N . PRO A 1 180 ? -20.901 17.922 15.147 1.00 94.56 180 PRO A N 1
ATOM 1446 C CA . PRO A 1 180 ? -20.397 16.754 14.424 1.00 94.56 180 PRO A CA 1
ATOM 1447 C C . PRO A 1 180 ? -19.215 17.074 13.497 1.00 94.56 180 PRO A C 1
ATOM 1449 O O . PRO A 1 180 ? -18.302 16.266 13.369 1.00 94.56 180 PRO A O 1
ATOM 1452 N N . GLU A 1 181 ? -19.200 18.263 12.889 1.00 96.00 181 GLU A N 1
ATOM 1453 C CA . GLU A 1 181 ? -18.121 18.710 12.002 1.00 96.00 181 GLU A CA 1
ATOM 1454 C C . GLU A 1 181 ? -16.817 18.975 12.770 1.00 96.00 181 GLU A C 1
ATOM 1456 O O . GLU A 1 181 ? -15.755 18.497 12.376 1.00 96.00 181 GLU A O 1
ATOM 1461 N N . GLU A 1 182 ? -16.888 19.674 13.911 1.00 96.38 182 GLU A N 1
ATOM 1462 C CA . GLU A 1 182 ? -15.733 19.870 14.799 1.00 96.38 182 GLU A CA 1
ATOM 1463 C C . GLU A 1 182 ? -15.170 18.531 15.280 1.00 96.38 182 GLU A C 1
ATOM 1465 O O . GLU A 1 182 ? -13.954 18.333 15.299 1.00 96.38 182 GLU A O 1
ATOM 1470 N N . LEU A 1 183 ? -16.063 17.606 15.650 1.00 96.69 183 LEU A N 1
ATOM 1471 C CA . LEU A 1 183 ? -15.696 16.269 16.092 1.00 96.69 183 LEU A CA 1
ATOM 1472 C C . LEU A 1 183 ? -14.951 15.505 14.999 1.00 96.69 183 LEU A C 1
ATOM 1474 O O . LEU A 1 183 ? -13.883 14.962 15.278 1.00 96.69 183 LEU A O 1
ATOM 1478 N N . GLN A 1 184 ? -15.499 15.473 13.782 1.00 95.69 184 GLN A N 1
ATOM 1479 C CA . GLN A 1 184 ? -14.896 14.754 12.665 1.00 95.69 184 GLN A CA 1
ATOM 1480 C C . GLN A 1 184 ? -13.527 15.340 12.317 1.00 95.69 184 GLN A C 1
ATOM 1482 O O . GLN A 1 184 ? -12.536 14.617 12.358 1.00 95.69 184 GLN A O 1
ATOM 1487 N N . ASN A 1 185 ? -13.438 16.662 12.138 1.00 96.50 185 ASN A N 1
ATOM 1488 C CA . ASN A 1 185 ? -12.174 17.347 11.857 1.00 96.50 185 ASN A CA 1
ATOM 1489 C C . ASN A 1 185 ? -11.114 17.058 12.930 1.00 96.50 185 ASN A C 1
ATOM 1491 O O . ASN A 1 185 ? -9.933 16.870 12.626 1.00 96.50 185 ASN A O 1
ATOM 1495 N N . LYS A 1 186 ? -11.516 17.015 14.208 1.00 97.31 186 LYS A N 1
ATOM 1496 C CA . LYS A 1 186 ? -10.593 16.704 15.301 1.00 97.31 186 LYS A CA 1
ATOM 1497 C C . LYS A 1 186 ? -10.184 15.232 15.317 1.00 97.31 186 LYS A C 1
ATOM 1499 O O . LYS A 1 186 ? -9.021 14.940 15.596 1.00 97.31 186 LYS A O 1
ATOM 1504 N N . ALA A 1 187 ? -11.104 14.318 15.019 1.00 96.38 187 ALA A N 1
ATOM 1505 C CA . ALA A 1 187 ? -10.821 12.891 14.913 1.00 96.38 187 ALA A CA 1
ATOM 1506 C C . ALA A 1 187 ? -9.866 12.584 13.749 1.00 96.38 187 ALA A C 1
ATOM 1508 O O . ALA A 1 187 ? -8.923 11.814 13.940 1.00 96.38 187 ALA A O 1
ATOM 1509 N N . ASP A 1 188 ? -10.040 13.246 12.602 1.00 95.75 188 ASP A N 1
ATOM 1510 C CA . ASP A 1 188 ? -9.154 13.139 11.436 1.00 95.75 188 ASP A CA 1
ATOM 1511 C C . ASP A 1 188 ? -7.731 13.596 11.792 1.00 95.75 188 ASP A C 1
ATOM 1513 O O . ASP A 1 188 ? -6.760 12.860 11.602 1.00 95.75 188 ASP A O 1
ATOM 1517 N N . GLN A 1 189 ? -7.602 14.778 12.411 1.00 95.62 189 GLN A N 1
ATOM 1518 C CA . GLN A 1 189 ? -6.313 15.305 12.885 1.00 95.62 189 GLN A CA 1
ATOM 1519 C C . GLN A 1 189 ? -5.622 14.358 13.872 1.00 95.62 189 GLN A C 1
ATOM 1521 O O . GLN A 1 189 ? -4.404 14.177 13.828 1.00 95.62 189 GLN A O 1
ATOM 1526 N N . ASN A 1 190 ? -6.400 13.748 14.766 1.00 94.69 190 ASN A N 1
ATOM 1527 C CA . ASN A 1 190 ? -5.893 12.847 15.793 1.00 94.69 190 ASN A CA 1
ATOM 1528 C C . ASN A 1 190 ? -5.666 11.410 15.286 1.00 94.69 190 ASN A C 1
ATOM 1530 O O . ASN A 1 190 ? -5.109 10.595 16.030 1.00 94.69 190 ASN A O 1
ATOM 1534 N N . LYS A 1 191 ? -6.064 11.094 14.043 1.00 94.38 191 LYS A N 1
ATOM 1535 C CA . LYS A 1 191 ? -6.099 9.733 13.488 1.00 94.38 191 LYS A CA 1
ATOM 1536 C C . LYS A 1 191 ? -6.837 8.785 14.436 1.00 94.38 191 LYS A C 1
ATOM 1538 O O . LYS A 1 191 ? -6.213 7.917 15.045 1.00 94.38 191 LYS A O 1
ATOM 1543 N N . LEU A 1 192 ? -8.131 9.033 14.627 1.00 95.12 192 LEU A N 1
ATOM 1544 C CA . LEU A 1 192 ? -9.030 8.247 15.487 1.00 95.12 192 LEU A CA 1
ATOM 1545 C C . LEU A 1 192 ? -10.316 7.813 14.766 1.00 95.12 192 LEU A C 1
ATOM 1547 O O . LEU A 1 192 ? -11.317 7.517 15.408 1.00 95.12 192 LEU A O 1
ATOM 1551 N N . THR A 1 193 ? -10.295 7.810 13.438 1.00 96.06 193 THR A N 1
ATOM 1552 C CA . THR A 1 193 ? -11.428 7.438 12.588 1.00 96.06 193 THR A CA 1
ATOM 1553 C C . THR A 1 193 ? -11.459 5.948 12.267 1.00 96.06 193 THR A C 1
ATOM 1555 O O . THR A 1 193 ? -10.540 5.195 12.601 1.00 96.06 193 THR A O 1
ATOM 1558 N N . GLU A 1 194 ? -12.509 5.540 11.559 1.00 96.88 194 GLU A N 1
ATOM 1559 C CA . GLU A 1 194 ? -12.654 4.222 10.947 1.00 96.88 194 GLU A CA 1
ATOM 1560 C C . GLU A 1 194 ? -11.422 3.860 10.096 1.00 96.88 194 GLU A C 1
ATOM 1562 O O . GLU A 1 194 ? -10.846 2.785 10.250 1.00 96.88 194 GLU A O 1
ATOM 1567 N N . GLU A 1 195 ? -10.934 4.790 9.268 1.00 96.25 195 GLU A N 1
ATOM 1568 C CA . GLU A 1 195 ? -9.739 4.583 8.436 1.00 96.25 195 GLU A CA 1
ATOM 1569 C C . GLU A 1 195 ? -8.486 4.282 9.272 1.00 96.25 195 GLU A C 1
ATOM 1571 O O . GLU A 1 195 ? -7.653 3.453 8.894 1.00 96.25 195 GLU A O 1
ATOM 1576 N N . TRP A 1 196 ? -8.345 4.939 10.428 1.00 96.56 196 TRP A N 1
ATOM 1577 C CA . TRP A 1 196 ? -7.218 4.699 11.324 1.00 96.56 196 TRP A CA 1
ATOM 1578 C C . TRP A 1 196 ? -7.265 3.297 11.927 1.00 96.56 196 TRP A C 1
ATOM 1580 O O . TRP A 1 196 ? -6.242 2.609 11.908 1.00 96.56 196 TRP A O 1
ATOM 1590 N N . ILE A 1 197 ? -8.414 2.868 12.457 1.00 97.25 197 ILE A N 1
ATOM 1591 C CA . ILE A 1 197 ? -8.502 1.558 13.111 1.00 97.25 197 ILE A CA 1
ATOM 1592 C C . ILE A 1 197 ? -8.408 0.417 12.094 1.00 97.25 197 ILE A C 1
ATOM 1594 O O . ILE A 1 197 ? -7.783 -0.599 12.388 1.00 97.25 197 ILE A O 1
ATOM 1598 N N . VAL A 1 198 ? -8.936 0.601 10.880 1.00 97.69 198 VAL A N 1
ATOM 1599 C CA . VAL A 1 198 ? -8.771 -0.333 9.754 1.00 97.69 198 VAL A CA 1
ATOM 1600 C C . VAL A 1 198 ? -7.295 -0.488 9.418 1.00 97.69 198 VAL A C 1
ATOM 1602 O O . VAL A 1 198 ? -6.768 -1.598 9.436 1.00 97.69 198 VAL A O 1
ATOM 1605 N N . LYS A 1 199 ? -6.581 0.628 9.231 1.00 95.94 199 LYS A N 1
ATOM 1606 C CA . LYS A 1 199 ? -5.139 0.592 8.982 1.00 95.94 199 LYS A CA 1
ATOM 1607 C C . LYS A 1 199 ? -4.378 -0.085 10.126 1.00 95.94 199 LYS A C 1
ATOM 1609 O O . LYS A 1 199 ? -3.493 -0.899 9.879 1.00 95.94 199 LYS A O 1
ATOM 1614 N N . ARG A 1 200 ? -4.722 0.234 11.377 1.00 94.88 200 ARG A N 1
ATOM 1615 C CA . ARG A 1 200 ? -4.079 -0.352 12.559 1.00 94.88 200 ARG A CA 1
ATOM 1616 C C . ARG A 1 200 ? -4.307 -1.860 12.639 1.00 94.88 200 ARG A C 1
ATOM 1618 O O . ARG A 1 200 ? -3.384 -2.601 12.953 1.00 94.88 200 ARG A O 1
ATOM 1625 N N . THR A 1 201 ? -5.520 -2.302 12.325 1.00 95.38 201 THR A N 1
ATOM 1626 C CA . THR A 1 201 ? -5.888 -3.719 12.237 1.00 95.38 201 THR A CA 1
ATOM 1627 C C . THR A 1 201 ? -5.066 -4.430 11.176 1.00 95.38 201 THR A C 1
ATOM 1629 O O . THR A 1 201 ? -4.488 -5.477 11.452 1.00 95.38 201 THR A O 1
ATOM 1632 N N . HIS A 1 202 ? -4.937 -3.822 9.998 1.00 95.62 202 HIS A N 1
ATOM 1633 C CA . HIS A 1 202 ? -4.133 -4.361 8.912 1.00 95.62 202 HIS A CA 1
ATOM 1634 C C . HIS A 1 202 ? -2.660 -4.548 9.312 1.00 95.62 202 HIS A C 1
ATOM 1636 O O . HIS A 1 202 ? -2.083 -5.610 9.095 1.00 95.62 202 HIS A O 1
ATOM 1642 N N . GLU A 1 203 ? -2.056 -3.548 9.963 1.00 92.81 203 GLU A N 1
ATOM 1643 C CA . GLU A 1 203 ? -0.679 -3.633 10.476 1.00 92.81 203 GLU A CA 1
ATOM 1644 C C . GLU A 1 203 ? -0.505 -4.786 11.477 1.00 92.81 203 GLU A C 1
ATOM 1646 O O . GLU A 1 203 ? 0.484 -5.516 11.420 1.00 92.81 203 GLU A O 1
ATOM 1651 N N . VAL A 1 204 ? -1.476 -4.971 12.375 1.00 92.69 204 VAL A N 1
ATOM 1652 C CA . VAL A 1 204 ? -1.457 -6.036 13.388 1.00 92.69 204 VAL A CA 1
ATOM 1653 C C . VAL A 1 204 ? -1.623 -7.416 12.750 1.00 92.69 204 VAL A C 1
ATOM 1655 O O . VAL A 1 204 ? -0.939 -8.353 13.156 1.00 92.69 204 VAL A O 1
ATOM 1658 N N . LEU A 1 205 ? -2.472 -7.548 11.727 1.00 92.75 205 LEU A N 1
ATOM 1659 C CA . LEU A 1 205 ? -2.607 -8.782 10.947 1.00 92.75 205 LEU A CA 1
ATOM 1660 C C . LEU A 1 205 ? -1.303 -9.118 10.215 1.00 92.75 205 LEU A C 1
ATOM 1662 O O . LEU A 1 205 ? -0.838 -10.255 10.279 1.00 92.75 205 LEU A O 1
ATOM 1666 N N . MET A 1 206 ? -0.679 -8.130 9.566 1.00 92.12 206 MET A N 1
ATOM 1667 C CA . MET A 1 206 ? 0.617 -8.317 8.909 1.00 92.12 206 MET A CA 1
ATOM 1668 C C . MET A 1 206 ? 1.692 -8.789 9.892 1.00 92.12 206 MET A C 1
ATOM 1670 O O . MET A 1 206 ? 2.446 -9.706 9.571 1.00 92.12 206 MET A O 1
ATOM 1674 N N . GLU A 1 207 ? 1.752 -8.191 11.083 1.00 90.19 207 GLU A N 1
ATOM 1675 C CA . GLU A 1 207 ? 2.686 -8.590 12.139 1.00 90.19 207 GLU A CA 1
ATOM 1676 C C . GLU A 1 207 ? 2.397 -10.014 12.636 1.00 90.19 207 GLU A C 1
ATOM 1678 O O . GLU A 1 207 ? 3.307 -10.842 12.698 1.00 90.19 207 GLU A O 1
ATOM 1683 N N . PHE A 1 208 ? 1.131 -10.327 12.928 1.00 90.19 208 PHE A N 1
ATOM 1684 C CA . PHE A 1 208 ? 0.706 -11.634 13.434 1.00 90.19 208 PHE A CA 1
ATOM 1685 C C . PHE A 1 208 ? 1.017 -12.772 12.453 1.00 90.19 208 PHE A C 1
ATOM 1687 O O . PHE A 1 208 ? 1.525 -13.818 12.857 1.00 90.19 208 PHE A O 1
ATOM 1694 N N . TYR A 1 209 ? 0.758 -12.556 11.161 1.00 90.56 209 TYR A N 1
ATOM 1695 C CA . TYR A 1 209 ? 1.014 -13.530 10.097 1.00 90.56 209 TYR A CA 1
ATOM 1696 C C . TYR A 1 209 ? 2.431 -13.438 9.502 1.00 90.56 209 TYR A C 1
ATOM 1698 O O . TYR A 1 209 ? 2.731 -14.119 8.522 1.00 90.56 209 TYR A O 1
ATOM 1706 N N . ALA A 1 210 ? 3.320 -12.635 10.101 1.00 89.94 210 ALA A N 1
ATOM 1707 C CA . ALA A 1 210 ? 4.719 -12.474 9.702 1.00 89.94 210 ALA A CA 1
ATOM 1708 C C . ALA A 1 210 ? 4.922 -12.059 8.228 1.00 89.94 210 ALA A C 1
ATOM 1710 O O . ALA A 1 210 ? 5.873 -12.487 7.563 1.00 89.94 210 ALA A O 1
ATOM 1711 N N . TYR A 1 211 ? 4.048 -11.193 7.712 1.00 90.44 211 TYR A N 1
ATOM 1712 C CA . TYR A 1 211 ? 4.251 -10.567 6.410 1.00 90.44 211 TYR A CA 1
ATOM 1713 C C . TYR A 1 211 ? 5.431 -9.592 6.457 1.00 90.44 211 TYR A C 1
ATOM 1715 O O . TYR A 1 211 ? 5.576 -8.776 7.367 1.00 90.44 211 TYR A O 1
ATOM 1723 N N . ASN A 1 212 ? 6.279 -9.647 5.431 1.00 84.12 212 ASN A N 1
ATOM 1724 C CA . ASN A 1 212 ? 7.401 -8.726 5.293 1.00 84.12 212 ASN A CA 1
ATOM 1725 C C . ASN A 1 212 ? 6.944 -7.398 4.686 1.00 84.12 212 ASN A C 1
ATOM 1727 O O . ASN A 1 212 ? 6.242 -7.386 3.677 1.00 84.12 212 ASN A O 1
ATOM 1731 N N . ILE A 1 213 ? 7.449 -6.288 5.234 1.00 77.62 213 ILE A N 1
ATOM 1732 C CA . ILE A 1 213 ? 7.226 -4.938 4.687 1.00 77.62 213 ILE A CA 1
ATOM 1733 C C . ILE A 1 213 ? 7.768 -4.844 3.251 1.00 77.62 213 ILE A C 1
ATOM 1735 O O . ILE A 1 213 ? 7.126 -4.277 2.373 1.00 77.62 213 ILE A O 1
ATOM 1739 N N . ASN A 1 214 ? 8.938 -5.440 2.995 1.00 85.00 214 ASN A N 1
ATOM 1740 C CA . ASN A 1 214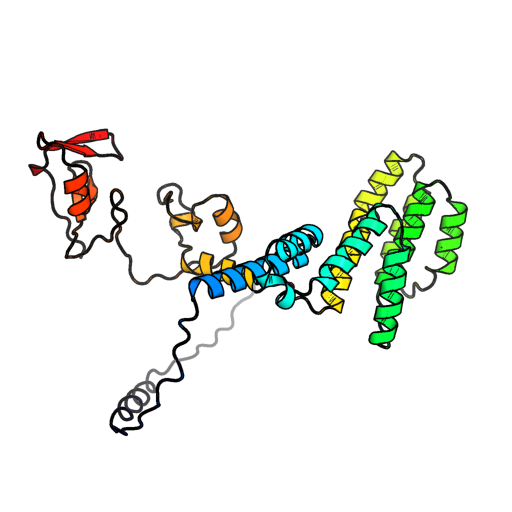 ? 9.516 -5.529 1.656 1.00 85.00 214 ASN A CA 1
ATOM 1741 C C . ASN A 1 214 ? 9.098 -6.847 1.005 1.00 85.00 214 ASN A C 1
ATOM 1743 O O . ASN A 1 214 ? 9.698 -7.896 1.254 1.00 85.00 214 ASN A O 1
ATOM 1747 N N . THR A 1 215 ? 8.070 -6.800 0.164 1.00 90.69 215 THR A N 1
ATOM 1748 C CA . THR A 1 215 ? 7.593 -8.000 -0.528 1.00 90.69 215 THR A CA 1
ATOM 1749 C C . THR A 1 215 ? 8.553 -8.444 -1.637 1.00 90.69 215 THR A C 1
ATOM 1751 O O . THR A 1 215 ? 9.247 -7.613 -2.236 1.00 90.69 215 THR A O 1
ATOM 1754 N N . PRO A 1 216 ? 8.565 -9.744 -1.997 1.00 92.00 216 PRO A N 1
ATOM 1755 C CA . PRO A 1 216 ? 9.330 -10.224 -3.147 1.00 92.00 216 PRO A CA 1
ATOM 1756 C C . PRO A 1 216 ? 8.971 -9.504 -4.453 1.00 92.00 216 PRO A C 1
ATOM 1758 O O . PRO A 1 216 ? 9.841 -9.300 -5.296 1.00 92.00 216 PRO A O 1
ATOM 1761 N N . PHE A 1 217 ? 7.711 -9.077 -4.602 1.00 93.81 217 PHE A N 1
ATOM 1762 C CA . PHE A 1 217 ? 7.263 -8.266 -5.731 1.00 93.81 217 PHE A CA 1
ATOM 1763 C C . PHE A 1 217 ? 8.026 -6.944 -5.806 1.00 93.81 217 PHE A C 1
ATOM 1765 O O . PHE A 1 217 ? 8.663 -6.651 -6.817 1.00 93.81 217 PHE A O 1
ATOM 1772 N N . GLN A 1 218 ? 8.007 -6.170 -4.718 1.00 92.56 218 GLN A N 1
ATOM 1773 C CA . GLN A 1 218 ? 8.670 -4.872 -4.664 1.00 92.56 218 GLN A CA 1
ATOM 1774 C C . GLN A 1 218 ? 10.180 -5.013 -4.870 1.00 92.56 218 GLN A C 1
ATOM 1776 O O . GLN A 1 218 ? 10.775 -4.227 -5.606 1.00 92.56 218 GLN A O 1
ATOM 1781 N N . LEU A 1 219 ? 10.798 -6.040 -4.280 1.00 92.88 219 LEU A N 1
ATOM 1782 C CA . LEU A 1 219 ? 12.220 -6.315 -4.464 1.00 92.88 219 LEU A CA 1
ATOM 1783 C C . LEU A 1 219 ? 12.557 -6.636 -5.928 1.00 92.88 219 LEU A C 1
ATOM 1785 O O . LEU A 1 219 ? 13.504 -6.067 -6.467 1.00 92.88 219 LEU A O 1
ATOM 1789 N N . ALA A 1 220 ? 11.776 -7.501 -6.582 1.00 93.50 220 ALA A N 1
ATOM 1790 C CA . ALA A 1 220 ? 11.990 -7.871 -7.979 1.00 93.50 220 ALA A CA 1
ATOM 1791 C C . ALA A 1 220 ? 11.794 -6.679 -8.929 1.00 93.50 220 ALA A C 1
ATOM 1793 O O . ALA A 1 220 ? 12.617 -6.463 -9.818 1.00 93.50 220 ALA A O 1
ATOM 1794 N N . VAL A 1 221 ? 10.749 -5.871 -8.714 1.00 92.62 221 VAL A N 1
ATOM 1795 C CA . VAL A 1 221 ? 10.493 -4.653 -9.500 1.00 92.62 221 VAL A CA 1
ATOM 1796 C C . VAL A 1 221 ? 11.623 -3.641 -9.311 1.00 92.62 221 VAL A C 1
ATOM 1798 O O . VAL A 1 221 ? 12.168 -3.146 -10.296 1.00 92.62 221 VAL A O 1
ATOM 1801 N N . ASN A 1 222 ? 12.039 -3.380 -8.069 1.00 94.00 222 ASN A N 1
ATOM 1802 C CA . ASN A 1 222 ? 13.132 -2.452 -7.776 1.00 94.00 222 ASN A CA 1
ATOM 1803 C C . ASN A 1 222 ? 14.463 -2.926 -8.371 1.00 94.00 222 ASN A C 1
ATOM 1805 O O . ASN A 1 222 ? 15.197 -2.121 -8.944 1.00 94.00 222 ASN A O 1
ATOM 1809 N N . ALA A 1 223 ? 14.774 -4.220 -8.271 1.00 93.81 223 ALA A N 1
ATOM 1810 C CA . ALA A 1 223 ? 15.971 -4.799 -8.874 1.00 93.81 223 ALA A CA 1
ATOM 1811 C C . ALA A 1 223 ? 15.938 -4.688 -10.406 1.00 93.81 223 ALA A C 1
ATOM 1813 O O . ALA A 1 223 ? 16.927 -4.278 -11.012 1.00 93.81 223 ALA A O 1
ATOM 1814 N N . GLY A 1 224 ? 14.786 -4.971 -11.023 1.00 93.50 224 GLY A N 1
ATOM 1815 C CA . GLY A 1 224 ? 14.573 -4.815 -12.460 1.00 93.50 224 GLY A CA 1
ATOM 1816 C C . GLY A 1 224 ? 14.778 -3.375 -12.922 1.00 93.50 224 GLY A C 1
ATOM 1817 O O . GLY A 1 224 ? 15.560 -3.144 -13.838 1.00 93.50 224 GLY A O 1
ATOM 1818 N N . ILE A 1 225 ? 14.150 -2.398 -12.255 1.00 95.19 225 ILE A N 1
ATOM 1819 C CA . ILE A 1 225 ? 14.331 -0.969 -12.561 1.00 95.19 225 ILE A CA 1
ATOM 1820 C C . ILE A 1 225 ? 15.795 -0.566 -12.378 1.00 95.19 225 ILE A C 1
ATOM 1822 O O . ILE A 1 225 ? 16.358 0.086 -13.253 1.00 95.19 225 ILE A O 1
ATOM 1826 N N . THR A 1 226 ? 16.427 -0.979 -11.277 1.00 94.69 226 THR A N 1
ATOM 1827 C CA . THR A 1 226 ? 17.841 -0.693 -10.994 1.00 94.69 226 THR A CA 1
ATOM 1828 C C . THR A 1 226 ? 18.750 -1.186 -12.114 1.00 94.69 226 THR A C 1
ATOM 1830 O O . THR A 1 226 ? 19.666 -0.469 -12.497 1.00 94.69 226 THR A O 1
ATOM 1833 N N . ALA A 1 227 ? 18.479 -2.367 -12.676 1.00 93.12 227 ALA A N 1
ATOM 1834 C CA . ALA A 1 227 ? 19.287 -2.964 -13.739 1.00 93.12 227 ALA A CA 1
ATOM 1835 C C . ALA A 1 227 ? 19.250 -2.190 -15.071 1.00 93.12 227 ALA A C 1
ATOM 1837 O O . ALA A 1 227 ? 20.149 -2.364 -15.890 1.00 93.12 227 ALA A O 1
ATOM 1838 N N . ILE A 1 228 ? 18.235 -1.346 -15.292 1.00 91.50 228 ILE A N 1
ATOM 1839 C CA . ILE A 1 228 ? 18.046 -0.574 -16.536 1.00 91.50 228 ILE A CA 1
ATOM 1840 C C . ILE A 1 228 ? 18.040 0.949 -16.319 1.00 91.50 228 ILE A C 1
ATOM 1842 O O . ILE A 1 228 ? 17.955 1.718 -17.280 1.00 91.50 228 ILE A O 1
ATOM 1846 N N . LYS A 1 229 ? 18.103 1.414 -15.066 1.00 93.44 229 LYS A N 1
ATOM 1847 C CA . LYS A 1 229 ? 18.122 2.836 -14.710 1.00 93.44 229 LYS A CA 1
ATOM 1848 C C . LYS A 1 229 ? 19.491 3.427 -15.029 1.00 93.44 229 LYS A C 1
ATOM 1850 O O . LYS A 1 229 ? 20.488 3.049 -14.426 1.00 93.44 229 LYS A O 1
ATOM 1855 N N . THR A 1 230 ? 19.537 4.438 -15.893 1.00 91.12 230 THR A N 1
ATOM 1856 C CA . THR A 1 230 ? 20.774 5.169 -16.225 1.00 91.12 230 THR A CA 1
ATOM 1857 C C . THR A 1 230 ? 20.626 6.665 -15.956 1.00 91.12 230 THR A C 1
ATOM 1859 O O . THR A 1 230 ? 19.513 7.181 -15.826 1.00 91.12 230 THR A O 1
ATOM 1862 N N . HIS A 1 231 ? 21.747 7.391 -15.885 1.00 90.12 231 HIS A N 1
ATOM 1863 C CA . HIS A 1 231 ? 21.733 8.852 -15.725 1.00 90.12 231 HIS A CA 1
ATOM 1864 C C . HIS A 1 231 ? 20.973 9.565 -16.857 1.00 90.12 231 HIS A C 1
ATOM 1866 O O . HIS A 1 231 ? 20.376 10.618 -16.636 1.00 90.12 231 HIS A O 1
ATOM 1872 N N . TYR A 1 232 ? 20.915 8.959 -18.047 1.00 89.38 232 TYR A N 1
ATOM 1873 C CA . TYR A 1 232 ? 20.189 9.482 -19.204 1.00 89.38 232 TYR A CA 1
ATOM 1874 C C . TYR A 1 232 ? 18.667 9.526 -19.011 1.00 89.38 232 TYR A C 1
ATOM 1876 O O . TYR A 1 232 ? 17.994 10.325 -19.663 1.00 89.38 232 TYR A O 1
ATOM 1884 N N . CYS A 1 233 ? 18.109 8.730 -18.092 1.00 91.56 233 CYS A N 1
ATOM 1885 C CA . CYS A 1 233 ? 16.669 8.711 -17.819 1.00 91.56 233 CYS A CA 1
ATOM 1886 C C . CYS A 1 233 ? 16.146 10.017 -17.189 1.00 91.56 233 CYS A C 1
ATOM 1888 O O . CYS A 1 233 ? 14.937 10.247 -17.190 1.00 91.56 233 CYS A O 1
ATOM 1890 N N . TYR A 1 234 ? 17.034 10.868 -16.663 1.00 90.69 234 TYR A N 1
ATOM 1891 C CA . TYR A 1 234 ? 16.690 12.121 -15.974 1.00 90.69 234 TYR A CA 1
ATOM 1892 C C . TYR A 1 234 ? 17.091 13.380 -16.749 1.00 90.69 234 TYR A C 1
ATOM 1894 O O . TYR A 1 234 ? 16.969 14.487 -16.232 1.00 90.69 234 TYR A O 1
ATOM 1902 N N . ASN A 1 235 ? 17.554 13.229 -17.991 1.00 89.81 235 ASN A N 1
ATOM 1903 C CA . ASN A 1 235 ? 17.838 14.350 -18.878 1.00 89.81 235 ASN A CA 1
ATOM 1904 C C . ASN A 1 235 ? 16.813 14.357 -20.029 1.00 89.81 235 ASN A C 1
ATOM 1906 O O . ASN A 1 235 ? 16.788 13.403 -20.811 1.00 89.81 235 ASN A O 1
ATOM 1910 N N . PRO A 1 236 ? 15.991 15.418 -20.176 1.00 87.06 236 PRO A N 1
ATOM 1911 C CA . PRO A 1 236 ? 14.960 15.504 -21.216 1.00 87.06 236 PRO A CA 1
ATOM 1912 C C . PRO A 1 236 ? 15.479 15.290 -22.643 1.00 87.06 236 PRO A C 1
ATOM 1914 O O . PRO A 1 236 ? 14.750 14.799 -23.498 1.00 87.06 236 PRO A O 1
ATOM 1917 N N . ASN A 1 237 ? 16.749 15.613 -22.902 1.00 84.25 237 ASN A N 1
ATOM 1918 C CA . ASN A 1 237 ? 17.363 15.459 -24.222 1.00 84.25 237 ASN A CA 1
ATOM 1919 C C . ASN A 1 237 ? 17.764 14.010 -24.545 1.00 84.25 237 ASN A C 1
ATOM 1921 O O . ASN A 1 237 ? 18.064 13.703 -25.698 1.00 84.25 237 ASN A O 1
ATOM 1925 N N . THR A 1 238 ? 17.810 13.128 -23.543 1.00 84.38 238 THR A N 1
ATOM 1926 C CA . THR A 1 238 ? 18.280 11.739 -23.680 1.00 84.38 238 THR A CA 1
ATOM 1927 C C . THR A 1 238 ? 17.236 10.702 -23.276 1.00 84.38 238 THR A C 1
ATOM 1929 O O . THR A 1 238 ? 17.495 9.504 -23.385 1.00 84.38 238 THR A O 1
ATOM 1932 N N . GLN A 1 239 ? 16.056 11.135 -22.826 1.00 85.94 239 GLN A N 1
ATOM 1933 C CA . GLN A 1 239 ? 14.938 10.238 -22.560 1.00 85.94 239 GLN A CA 1
ATOM 1934 C C . GLN A 1 239 ? 14.484 9.536 -23.841 1.00 85.94 239 GLN A C 1
ATOM 1936 O O . GLN A 1 239 ? 14.408 10.128 -24.919 1.00 85.94 239 GLN A O 1
ATOM 1941 N N . HIS A 1 240 ? 14.155 8.254 -23.707 1.00 82.31 240 HIS A N 1
ATOM 1942 C CA . HIS A 1 240 ? 13.715 7.424 -24.817 1.00 82.31 240 HIS A CA 1
ATOM 1943 C C . HIS A 1 240 ? 12.316 6.881 -24.544 1.00 82.31 240 HIS A C 1
ATOM 1945 O O . HIS A 1 240 ? 12.073 6.323 -23.476 1.00 82.31 240 HIS A O 1
ATOM 1951 N N . ARG A 1 241 ? 11.406 7.002 -25.519 1.00 81.81 241 ARG A N 1
ATOM 1952 C CA . ARG A 1 241 ? 10.005 6.556 -25.381 1.00 81.81 241 ARG A CA 1
ATOM 1953 C C . ARG A 1 241 ? 9.876 5.061 -25.065 1.00 81.81 241 ARG A C 1
ATOM 1955 O O . ARG A 1 241 ? 8.967 4.671 -24.349 1.00 81.81 241 ARG A O 1
ATOM 1962 N N . ASP A 1 242 ? 10.815 4.257 -25.564 1.00 82.69 242 ASP A N 1
ATOM 1963 C CA . ASP A 1 242 ? 10.821 2.800 -25.376 1.00 82.69 242 ASP A CA 1
ATOM 1964 C C . ASP A 1 242 ? 11.615 2.374 -24.121 1.00 82.69 242 ASP A C 1
ATOM 1966 O O . ASP A 1 242 ? 11.733 1.190 -23.821 1.00 82.69 242 ASP A O 1
ATOM 1970 N N . CYS A 1 243 ? 12.185 3.325 -23.367 1.00 87.19 243 CYS A N 1
ATOM 1971 C CA . CYS A 1 243 ? 12.846 3.030 -22.098 1.00 87.19 243 CYS A CA 1
ATOM 1972 C C . CYS A 1 243 ? 11.809 2.973 -20.972 1.00 87.19 243 CYS A C 1
ATOM 1974 O O . CYS A 1 243 ? 11.203 3.988 -20.628 1.00 87.19 243 CYS A O 1
ATOM 1976 N N . ALA A 1 244 ? 11.676 1.810 -20.329 1.00 92.25 244 ALA A N 1
ATOM 1977 C CA . ALA A 1 244 ? 10.736 1.621 -19.226 1.00 92.25 244 ALA A CA 1
ATOM 1978 C C . ALA A 1 244 ? 10.943 2.632 -18.080 1.00 92.25 244 ALA A C 1
ATOM 1980 O O . ALA A 1 244 ? 9.969 3.131 -17.533 1.00 92.25 244 ALA A O 1
ATOM 1981 N N . VAL A 1 245 ? 12.190 3.007 -17.760 1.00 95.00 245 VAL A N 1
ATOM 1982 C CA . VAL A 1 245 ? 12.503 3.984 -16.694 1.00 95.00 245 VAL A CA 1
ATOM 1983 C C . VAL A 1 245 ? 12.179 5.426 -17.089 1.00 95.00 245 VAL A C 1
ATOM 1985 O O . VAL A 1 245 ? 11.955 6.263 -16.217 1.00 95.00 245 VAL A O 1
ATOM 1988 N N . CYS A 1 246 ? 12.139 5.743 -18.386 1.00 93.88 246 CYS A N 1
ATOM 1989 C CA . CYS A 1 246 ? 11.729 7.069 -18.857 1.00 93.88 246 CYS A CA 1
ATOM 1990 C C . CYS A 1 246 ? 10.205 7.255 -18.807 1.00 93.88 246 CYS A C 1
ATOM 1992 O O . CYS A 1 246 ? 9.733 8.387 -18.886 1.00 93.88 246 CYS A O 1
ATOM 1994 N N . HIS A 1 247 ? 9.428 6.176 -18.652 1.00 93.44 247 HIS A N 1
ATOM 1995 C CA . HIS A 1 247 ? 7.987 6.283 -18.461 1.00 93.44 247 HIS A CA 1
ATOM 1996 C C . HIS A 1 247 ? 7.678 7.017 -17.140 1.00 93.44 247 HIS A C 1
ATOM 1998 O O . HIS A 1 247 ? 8.192 6.589 -16.104 1.00 93.44 247 HIS A O 1
ATOM 2004 N N . PRO A 1 248 ? 6.809 8.050 -17.115 1.00 91.88 248 PRO A N 1
ATOM 2005 C CA . PRO A 1 248 ? 6.609 8.897 -15.933 1.00 91.88 248 PRO A CA 1
ATOM 2006 C C . PRO A 1 248 ? 6.302 8.126 -14.643 1.00 91.88 248 PRO A C 1
ATOM 2008 O O . PRO A 1 248 ? 6.902 8.391 -13.605 1.00 91.88 248 PRO A O 1
ATOM 2011 N N . LEU A 1 249 ? 5.424 7.118 -14.716 1.00 92.00 249 LEU A N 1
ATOM 2012 C CA . LEU A 1 249 ? 5.050 6.311 -13.546 1.00 92.00 249 LEU A CA 1
ATOM 2013 C C . LEU A 1 249 ? 6.223 5.494 -12.988 1.00 92.00 249 LEU A C 1
ATOM 2015 O O . LEU A 1 249 ? 6.398 5.418 -11.777 1.00 92.00 249 LEU A O 1
ATOM 2019 N N . ILE A 1 250 ? 7.050 4.910 -13.859 1.00 93.94 250 ILE A N 1
ATOM 2020 C CA . ILE A 1 250 ? 8.208 4.115 -13.436 1.00 93.94 250 ILE A CA 1
ATOM 2021 C C . ILE A 1 250 ? 9.341 5.034 -12.990 1.00 93.94 250 ILE A C 1
ATOM 2023 O O . ILE A 1 250 ? 10.032 4.725 -12.026 1.00 93.94 250 ILE A O 1
ATOM 2027 N N . ASN A 1 251 ? 9.507 6.187 -13.641 1.00 93.75 251 ASN A N 1
ATOM 2028 C CA . ASN A 1 251 ? 10.517 7.171 -13.279 1.00 93.75 251 ASN A CA 1
ATOM 2029 C C . ASN A 1 251 ? 10.342 7.654 -11.835 1.00 93.75 251 ASN A C 1
ATOM 2031 O O . ASN A 1 251 ? 11.329 7.735 -11.104 1.00 93.75 251 ASN A O 1
ATOM 2035 N N . MET A 1 252 ? 9.090 7.884 -11.411 1.00 92.69 252 MET A N 1
ATOM 2036 C CA . MET A 1 252 ? 8.755 8.224 -10.024 1.00 92.69 252 MET A CA 1
ATOM 2037 C C . MET A 1 252 ? 9.183 7.130 -9.039 1.00 92.69 252 MET A C 1
ATOM 2039 O O . MET A 1 252 ? 9.778 7.439 -8.009 1.00 92.69 252 MET A O 1
ATOM 2043 N N . LEU A 1 253 ? 8.950 5.855 -9.369 1.00 92.56 253 LEU A N 1
ATOM 2044 C CA . LEU A 1 253 ? 9.407 4.722 -8.549 1.00 92.56 253 LEU A CA 1
ATOM 2045 C C . LEU A 1 253 ? 10.937 4.596 -8.546 1.00 92.56 253 LEU A C 1
ATOM 2047 O O . LEU A 1 253 ? 11.540 4.192 -7.555 1.00 92.56 253 LEU A O 1
ATOM 2051 N N . ALA A 1 254 ? 11.574 4.967 -9.655 1.00 94.75 254 ALA A N 1
ATOM 2052 C CA . ALA A 1 254 ? 13.000 4.806 -9.859 1.00 94.75 254 ALA A CA 1
ATOM 2053 C C . ALA A 1 254 ? 13.851 5.829 -9.101 1.00 94.75 254 ALA A C 1
ATOM 2055 O O . ALA A 1 254 ? 15.034 5.560 -8.918 1.00 94.75 254 ALA A O 1
ATOM 2056 N N . VAL A 1 255 ? 13.311 6.980 -8.667 1.00 93.25 255 VAL A N 1
ATOM 2057 C CA . VAL A 1 255 ? 14.089 8.127 -8.138 1.00 93.25 255 VAL A CA 1
ATOM 2058 C C . VAL A 1 255 ? 15.136 7.707 -7.105 1.00 93.25 255 VAL A C 1
ATOM 2060 O O . VAL A 1 255 ? 16.315 8.010 -7.287 1.00 93.25 255 VAL A O 1
ATOM 2063 N N . ASN A 1 256 ? 14.733 6.933 -6.095 1.00 93.56 256 ASN A N 1
ATOM 2064 C CA . ASN A 1 256 ? 15.595 6.534 -4.975 1.00 93.56 256 ASN A CA 1
ATOM 2065 C C . ASN A 1 256 ? 16.404 5.248 -5.225 1.00 93.56 256 ASN A C 1
ATOM 2067 O O . ASN A 1 256 ? 17.130 4.800 -4.341 1.00 93.56 256 ASN A O 1
ATOM 2071 N N . LEU A 1 257 ? 16.285 4.638 -6.408 1.00 95.12 257 LEU A N 1
ATOM 2072 C CA . LEU A 1 257 ? 17.035 3.434 -6.769 1.00 95.12 257 LEU A CA 1
ATOM 2073 C C . LEU A 1 257 ? 18.441 3.782 -7.288 1.00 95.12 257 LEU A C 1
ATOM 2075 O O . LEU A 1 257 ? 18.635 4.853 -7.868 1.00 95.12 257 LEU A O 1
ATOM 2079 N N . PRO A 1 258 ? 19.442 2.908 -7.118 1.00 94.56 258 PRO A N 1
ATOM 2080 C CA . PRO A 1 258 ? 20.768 3.149 -7.673 1.00 94.56 258 PRO A CA 1
ATOM 2081 C C . PRO A 1 258 ? 20.763 3.075 -9.206 1.00 94.56 258 PRO A C 1
ATOM 2083 O O . PRO A 1 258 ? 19.880 2.476 -9.821 1.00 94.56 258 PRO A O 1
ATOM 2086 N N . PHE A 1 259 ? 21.751 3.717 -9.829 1.00 92.50 259 PHE A N 1
ATOM 2087 C CA . PHE A 1 259 ? 21.963 3.638 -11.273 1.00 92.50 259 PHE A CA 1
ATOM 2088 C C . PHE A 1 259 ? 22.694 2.343 -11.636 1.00 92.50 259 PHE A C 1
ATOM 2090 O O . PHE A 1 259 ? 23.632 1.941 -10.944 1.00 92.50 259 PHE A O 1
ATOM 2097 N N . ALA A 1 260 ? 22.295 1.725 -12.744 1.00 90.00 260 ALA A N 1
ATOM 2098 C CA . ALA A 1 260 ? 23.039 0.639 -13.353 1.00 90.00 260 ALA A CA 1
ATOM 2099 C C . ALA A 1 260 ? 24.418 1.129 -13.799 1.00 90.00 260 ALA A C 1
ATOM 2101 O O . ALA A 1 260 ? 24.563 2.206 -14.389 1.00 90.00 260 ALA A O 1
ATOM 2102 N N . ARG A 1 261 ? 25.430 0.292 -13.570 1.00 82.12 261 ARG A N 1
ATOM 2103 C CA . ARG A 1 261 ? 26.740 0.442 -14.193 1.00 82.12 261 ARG A CA 1
ATOM 2104 C C . ARG A 1 261 ? 26.764 -0.416 -15.450 1.00 82.12 261 ARG A C 1
ATOM 2106 O O . ARG A 1 261 ? 26.714 -1.638 -15.364 1.00 82.12 261 ARG A O 1
ATOM 2113 N N . HIS A 1 262 ? 26.850 0.232 -16.604 1.00 75.38 262 HIS A N 1
ATOM 2114 C CA . HIS A 1 262 ? 27.096 -0.439 -17.873 1.00 75.38 262 HIS A CA 1
ATOM 2115 C C . HIS A 1 262 ? 28.487 -0.043 -18.355 1.00 75.38 262 HIS A C 1
ATOM 2117 O O . HIS A 1 262 ? 28.715 1.118 -18.682 1.00 75.38 262 HIS A O 1
ATOM 2123 N N . ASP A 1 263 ? 29.414 -1.001 -18.383 1.00 77.06 263 ASP A N 1
ATOM 2124 C CA . ASP A 1 263 ? 30.775 -0.759 -18.878 1.00 77.06 263 ASP A CA 1
ATOM 2125 C C . ASP A 1 263 ? 30.826 -0.729 -20.420 1.00 77.06 263 ASP A C 1
ATOM 2127 O O . ASP A 1 263 ? 31.762 -0.195 -21.010 1.00 77.06 263 ASP A O 1
ATOM 2131 N N . HIS A 1 264 ? 29.783 -1.245 -21.081 1.00 75.94 264 HIS A N 1
ATOM 2132 C CA . HIS A 1 264 ? 29.646 -1.254 -22.534 1.00 75.94 264 HIS A CA 1
ATOM 2133 C C . HIS A 1 264 ? 28.295 -0.677 -22.957 1.00 75.94 264 HIS A C 1
ATOM 2135 O O . HIS A 1 264 ? 27.251 -1.029 -22.407 1.00 75.94 264 HIS A O 1
ATOM 2141 N N . SER A 1 265 ? 28.318 0.204 -23.957 1.00 77.50 265 SER A N 1
ATOM 2142 C CA . SER A 1 265 ? 27.106 0.725 -24.591 1.00 77.50 265 SER A CA 1
ATOM 2143 C C . SER A 1 265 ? 26.710 -0.161 -25.767 1.00 77.50 265 SER A C 1
ATOM 2145 O O . SER A 1 265 ? 27.560 -0.554 -26.561 1.00 77.50 265 SER A O 1
ATOM 2147 N N . ILE A 1 266 ? 25.414 -0.441 -25.906 1.00 81.12 266 ILE A N 1
ATOM 2148 C CA . ILE A 1 266 ? 24.853 -1.103 -27.087 1.00 81.12 266 ILE A CA 1
ATOM 2149 C C . ILE A 1 266 ? 24.094 -0.051 -27.880 1.00 81.12 266 ILE A C 1
ATOM 2151 O O . ILE A 1 266 ? 23.147 0.563 -27.386 1.00 81.12 266 ILE A O 1
ATOM 2155 N N . LEU A 1 267 ? 24.506 0.157 -29.122 1.00 85.94 267 LEU A N 1
ATOM 2156 C CA . LEU A 1 267 ? 23.814 1.059 -30.028 1.00 85.94 267 LEU A CA 1
ATOM 2157 C C . LEU A 1 267 ? 22.608 0.341 -30.605 1.00 85.94 267 LEU A C 1
ATOM 2159 O O . LEU A 1 267 ? 22.714 -0.797 -31.048 1.00 85.94 267 LEU A O 1
ATOM 2163 N N . THR A 1 268 ? 21.461 1.005 -30.619 1.00 88.50 268 THR A N 1
ATOM 2164 C CA . THR A 1 268 ? 20.221 0.461 -31.176 1.00 88.50 268 THR A CA 1
ATOM 2165 C C . THR A 1 268 ? 19.646 1.427 -32.197 1.00 88.50 268 THR A C 1
ATOM 2167 O O . THR A 1 268 ? 19.757 2.649 -32.085 1.00 88.50 268 THR A O 1
ATOM 2170 N N . CYS A 1 269 ? 19.063 0.878 -33.255 1.00 91.25 269 CYS A N 1
ATOM 2171 C CA . CYS A 1 269 ? 18.521 1.669 -34.342 1.00 91.25 269 CYS A CA 1
ATOM 2172 C C . CYS A 1 269 ? 17.160 2.256 -34.002 1.00 91.25 269 CYS A C 1
ATOM 2174 O O . CYS A 1 269 ? 16.205 1.518 -33.807 1.00 91.25 269 CYS A O 1
ATOM 2176 N N . TYR A 1 270 ? 17.032 3.583 -34.084 1.00 87.44 270 TYR A N 1
ATOM 2177 C CA . TYR A 1 270 ? 15.768 4.290 -33.846 1.00 87.44 270 TYR A CA 1
ATOM 2178 C C . TYR A 1 270 ? 14.593 3.764 -34.693 1.00 87.44 270 TYR A C 1
ATOM 2180 O O . TYR A 1 270 ? 13.454 3.742 -34.237 1.00 87.44 270 TYR A O 1
ATOM 2188 N N . LYS A 1 271 ? 14.858 3.352 -35.942 1.00 90.25 271 LYS A N 1
ATOM 2189 C CA . LYS A 1 271 ? 13.829 2.838 -36.860 1.00 90.25 271 LYS A CA 1
ATOM 2190 C C . LYS A 1 271 ? 13.423 1.386 -36.576 1.00 90.25 271 LYS A C 1
ATOM 2192 O O . LYS A 1 271 ? 12.233 1.099 -36.564 1.00 90.25 271 LYS A O 1
ATOM 2197 N N . THR A 1 272 ? 14.390 0.490 -36.383 1.00 90.94 272 THR A N 1
ATOM 2198 C CA . THR A 1 272 ? 14.155 -0.965 -36.343 1.00 90.94 272 THR A CA 1
ATOM 2199 C C . THR A 1 272 ? 14.186 -1.547 -34.932 1.00 90.94 272 THR A C 1
ATOM 2201 O O . THR A 1 272 ? 13.805 -2.695 -34.741 1.00 90.94 272 THR A O 1
ATOM 2204 N N . GLY A 1 273 ? 14.698 -0.807 -33.944 1.00 87.31 273 GLY A N 1
ATOM 2205 C CA . GLY A 1 273 ? 14.973 -1.296 -32.590 1.00 87.31 273 GLY A CA 1
ATOM 2206 C C . GLY A 1 273 ? 16.136 -2.294 -32.496 1.00 87.31 273 GLY A C 1
ATOM 2207 O O . GLY A 1 273 ? 16.534 -2.661 -31.395 1.00 87.31 273 GLY A O 1
ATOM 2208 N N . LEU A 1 274 ? 16.707 -2.727 -33.626 1.00 91.12 274 LEU A N 1
ATOM 2209 C CA . LEU A 1 274 ? 17.776 -3.725 -33.660 1.00 91.12 274 LEU A CA 1
ATOM 2210 C C . LEU A 1 274 ? 19.137 -3.115 -33.283 1.00 91.12 274 LEU A C 1
ATOM 2212 O O . LEU A 1 274 ? 19.367 -1.932 -33.568 1.00 91.12 274 LEU A O 1
ATOM 2216 N N . PRO A 1 275 ? 20.062 -3.908 -32.709 1.00 90.88 275 PRO A N 1
ATOM 2217 C CA . PRO A 1 275 ? 21.430 -3.471 -32.454 1.00 90.88 275 PRO A CA 1
ATOM 2218 C C . PRO A 1 275 ? 22.131 -2.962 -33.720 1.00 90.88 275 PRO A C 1
ATOM 2220 O O . PRO A 1 275 ? 21.934 -3.504 -34.813 1.00 90.88 275 PRO A O 1
ATOM 2223 N N . MET A 1 276 ? 22.945 -1.917 -33.562 1.00 92.94 276 MET A N 1
ATOM 2224 C CA . MET A 1 276 ? 23.917 -1.479 -34.557 1.00 92.94 276 MET A CA 1
ATOM 2225 C C . MET A 1 276 ? 25.270 -2.100 -34.219 1.00 92.94 276 MET A C 1
ATOM 2227 O O . MET A 1 276 ? 25.838 -1.810 -33.167 1.00 92.94 276 MET A O 1
ATOM 2231 N N . ASN A 1 277 ? 25.755 -2.972 -35.091 1.00 91.06 277 ASN A N 1
ATOM 2232 C CA . ASN A 1 277 ? 26.969 -3.766 -34.910 1.00 91.06 277 ASN A CA 1
ATOM 2233 C C . ASN A 1 277 ? 27.636 -4.017 -36.275 1.00 91.06 277 ASN A C 1
ATOM 2235 O O . ASN A 1 277 ? 27.258 -3.387 -37.263 1.00 91.06 277 ASN A O 1
ATOM 2239 N N . ASP A 1 278 ? 28.607 -4.924 -36.357 1.00 90.19 278 ASP A N 1
ATOM 2240 C CA . ASP A 1 278 ? 29.335 -5.185 -37.603 1.00 90.19 278 ASP A CA 1
ATOM 2241 C C . ASP A 1 278 ? 28.442 -5.713 -38.735 1.00 90.19 278 ASP A C 1
ATOM 2243 O O . ASP A 1 278 ? 28.643 -5.339 -39.894 1.00 90.19 278 ASP A O 1
ATOM 2247 N N . GLU A 1 279 ? 27.416 -6.510 -38.415 1.00 93.31 279 GLU A N 1
ATOM 2248 C CA . GLU A 1 279 ? 26.448 -7.023 -39.395 1.00 93.31 279 GLU A CA 1
ATOM 2249 C C . GLU A 1 279 ? 25.321 -6.032 -39.726 1.00 93.31 279 GLU A C 1
ATOM 2251 O O . GLU A 1 279 ? 24.611 -6.199 -40.720 1.00 93.31 279 GLU A O 1
ATOM 2256 N N . ASN A 1 280 ? 25.110 -5.016 -38.889 1.00 94.50 280 ASN A N 1
ATOM 2257 C CA . ASN A 1 280 ? 24.087 -3.990 -39.067 1.00 94.50 280 ASN A CA 1
ATOM 2258 C C . ASN A 1 280 ? 24.643 -2.600 -38.707 1.00 94.50 280 ASN A C 1
ATOM 2260 O O . ASN A 1 280 ? 24.203 -1.993 -37.725 1.00 94.50 280 ASN A O 1
ATOM 2264 N N . PRO A 1 281 ? 25.623 -2.087 -39.471 1.00 94.81 281 PRO A N 1
ATOM 2265 C CA . PRO A 1 281 ? 26.424 -0.944 -39.060 1.00 94.81 281 PRO A CA 1
ATOM 2266 C C . PRO A 1 281 ? 25.619 0.357 -38.962 1.00 94.81 281 PRO A C 1
ATOM 2268 O O . PRO A 1 281 ? 24.598 0.512 -39.644 1.00 94.81 281 PRO A O 1
ATOM 2271 N N . PRO A 1 282 ? 26.080 1.315 -38.137 1.00 95.88 282 PRO A N 1
ATOM 2272 C CA . PRO A 1 282 ? 25.518 2.657 -38.089 1.00 95.88 282 PRO A CA 1
ATOM 2273 C C . PRO A 1 282 ? 25.802 3.419 -39.392 1.00 95.88 282 PRO A C 1
ATOM 2275 O O . PRO A 1 282 ? 26.923 3.443 -39.899 1.00 95.88 282 PRO A O 1
ATOM 2278 N N . MET A 1 283 ? 24.775 4.084 -39.908 1.00 95.88 283 MET A N 1
ATOM 2279 C CA . MET A 1 283 ? 24.760 4.852 -41.149 1.00 95.88 283 MET A CA 1
ATOM 2280 C C . MET A 1 283 ? 24.216 6.259 -40.863 1.00 95.88 283 MET A C 1
ATOM 2282 O O . MET A 1 283 ? 23.112 6.407 -40.336 1.00 95.88 283 MET A O 1
ATOM 2286 N N . SER A 1 284 ? 24.980 7.300 -41.187 1.00 96.12 284 SER A N 1
ATOM 2287 C CA . SER A 1 284 ? 24.614 8.702 -40.982 1.00 96.12 284 SER A CA 1
ATOM 2288 C C . SER A 1 284 ? 23.948 9.290 -42.216 1.00 96.12 284 SER A C 1
ATOM 2290 O O . SER A 1 284 ? 24.469 9.186 -43.326 1.00 96.12 284 SER A O 1
ATOM 2292 N N . LEU A 1 285 ? 22.834 9.984 -41.998 1.00 96.25 285 LEU A N 1
ATOM 2293 C CA . LEU A 1 285 ? 22.268 10.922 -42.964 1.00 96.25 285 LEU A CA 1
ATOM 2294 C C . LEU A 1 285 ? 23.039 12.261 -42.939 1.00 96.25 285 LEU A C 1
ATOM 2296 O O . LEU A 1 285 ? 23.675 12.575 -41.925 1.00 96.25 285 LEU A O 1
ATOM 2300 N N . PRO A 1 286 ? 22.924 13.109 -43.982 1.00 95.69 286 PRO A N 1
ATOM 2301 C CA . PRO A 1 286 ? 23.588 14.420 -44.035 1.00 95.69 286 PRO A CA 1
ATOM 2302 C C . PRO A 1 286 ? 23.200 15.395 -42.912 1.00 95.69 286 PRO A C 1
ATOM 2304 O O . PRO A 1 286 ? 23.944 16.312 -42.583 1.00 95.69 286 PRO A O 1
ATOM 2307 N N . ASN A 1 287 ? 22.035 15.207 -42.290 1.00 93.69 287 ASN A N 1
ATOM 2308 C CA . ASN A 1 287 ? 21.598 15.990 -41.129 1.00 93.69 287 ASN A CA 1
ATOM 2309 C C . ASN A 1 287 ? 22.182 15.504 -39.786 1.00 93.69 287 ASN A C 1
ATOM 2311 O O . ASN A 1 287 ? 21.773 16.017 -38.745 1.00 93.69 287 ASN A O 1
ATOM 2315 N N . GLY A 1 288 ? 23.076 14.511 -39.797 1.00 91.56 288 GLY A N 1
ATOM 2316 C CA . GLY A 1 288 ? 23.743 13.973 -38.610 1.00 91.56 288 GLY A CA 1
ATOM 2317 C C . GLY A 1 288 ? 22.938 12.936 -37.822 1.00 91.56 288 GLY A C 1
ATOM 2318 O O . GLY A 1 288 ? 23.417 12.447 -36.800 1.00 91.56 288 GLY A O 1
ATOM 2319 N N . TYR A 1 289 ? 21.727 12.569 -38.260 1.00 93.62 289 TYR A N 1
ATOM 2320 C CA . TYR A 1 289 ? 20.993 11.466 -37.636 1.00 93.62 289 TYR A CA 1
ATOM 2321 C C . TYR A 1 289 ? 21.498 10.113 -38.141 1.00 93.62 289 TYR A C 1
ATOM 2323 O O . TYR A 1 289 ? 21.619 9.895 -39.346 1.00 93.62 289 TYR A O 1
ATOM 2331 N N . VAL A 1 290 ? 21.722 9.191 -37.203 1.00 94.50 290 VAL A N 1
ATOM 2332 C CA . VAL A 1 290 ? 22.252 7.851 -37.471 1.00 94.50 290 VAL A CA 1
ATOM 2333 C C . VAL A 1 290 ? 21.148 6.796 -37.377 1.00 94.50 290 VAL A C 1
ATOM 2335 O O . VAL A 1 290 ? 20.385 6.755 -36.409 1.00 94.50 290 VAL A O 1
ATOM 2338 N N . TYR A 1 291 ? 21.090 5.918 -38.375 1.00 95.25 291 TYR A N 1
ATOM 2339 C CA . TYR A 1 291 ? 20.223 4.740 -38.448 1.00 95.25 291 TYR A CA 1
ATOM 2340 C C . TYR A 1 291 ? 21.072 3.518 -38.802 1.00 95.25 291 TYR A C 1
ATOM 2342 O O . TYR A 1 291 ? 22.152 3.659 -39.352 1.00 95.25 291 TYR A O 1
ATOM 2350 N N . SER A 1 292 ? 20.613 2.307 -38.503 1.00 96.19 292 SER A N 1
ATOM 2351 C CA . SER A 1 292 ? 21.334 1.107 -38.943 1.00 96.19 292 SER A CA 1
ATOM 2352 C C . SER A 1 292 ? 21.186 0.883 -40.444 1.00 96.19 292 SER A C 1
ATOM 2354 O O . SER A 1 292 ? 20.222 1.367 -41.036 1.00 96.19 292 SER A O 1
ATOM 2356 N N . GLN A 1 293 ? 22.070 0.092 -41.052 1.00 96.00 293 GLN A N 1
ATOM 2357 C CA . GLN A 1 293 ? 21.954 -0.295 -42.461 1.00 96.00 293 GLN A CA 1
ATOM 2358 C C . GLN A 1 293 ? 20.576 -0.889 -42.800 1.00 96.00 293 GLN A C 1
ATOM 2360 O O . GLN A 1 293 ? 19.959 -0.476 -43.783 1.00 96.00 293 GLN A O 1
ATOM 2365 N N . LYS A 1 294 ? 20.040 -1.785 -41.957 1.00 96.62 294 LYS A N 1
ATOM 2366 C CA . LYS A 1 294 ? 18.670 -2.310 -42.117 1.00 96.62 294 LYS A CA 1
ATOM 2367 C C . LYS A 1 294 ? 17.614 -1.206 -42.005 1.00 96.62 294 LYS A C 1
ATOM 2369 O O . LYS A 1 294 ? 16.663 -1.178 -42.776 1.00 96.62 294 LYS A O 1
ATOM 2374 N N . GLY A 1 295 ? 17.803 -0.260 -41.085 1.00 95.81 295 GLY A N 1
ATOM 2375 C CA . GLY A 1 295 ? 16.910 0.890 -40.931 1.00 95.81 295 GLY A CA 1
ATOM 2376 C C . GLY A 1 295 ? 16.928 1.845 -42.125 1.00 95.81 295 GLY A C 1
ATOM 2377 O O . GLY A 1 295 ? 15.876 2.348 -42.502 1.00 95.81 295 GLY A O 1
ATOM 2378 N N . ILE A 1 296 ? 18.089 2.066 -42.745 1.00 96.44 296 ILE A N 1
ATOM 2379 C CA . ILE A 1 296 ? 18.204 2.834 -43.991 1.00 96.44 296 ILE A CA 1
ATOM 2380 C C . ILE A 1 296 ? 17.445 2.131 -45.115 1.00 96.44 296 ILE A C 1
ATOM 2382 O O . ILE A 1 296 ? 16.662 2.782 -45.802 1.00 96.44 296 ILE A O 1
ATOM 2386 N N . ALA A 1 297 ? 17.598 0.811 -45.257 1.00 95.06 297 ALA A N 1
ATOM 2387 C CA . ALA A 1 297 ? 16.863 0.040 -46.258 1.00 95.06 297 ALA A CA 1
ATOM 2388 C C . ALA A 1 297 ? 15.336 0.157 -46.080 1.00 95.06 297 ALA A C 1
ATOM 2390 O O . ALA A 1 297 ? 14.628 0.364 -47.058 1.00 95.06 297 ALA A O 1
ATOM 2391 N N . GLU A 1 298 ? 14.828 0.116 -44.843 1.00 95.69 298 GLU A N 1
ATOM 2392 C CA . GLU A 1 298 ? 13.396 0.314 -44.558 1.00 95.69 298 GLU A CA 1
ATOM 2393 C C . GLU A 1 298 ? 12.896 1.750 -44.779 1.00 95.69 298 GLU A C 1
ATOM 2395 O O . GLU A 1 298 ? 11.703 1.965 -44.995 1.00 95.69 298 GLU A O 1
ATOM 2400 N N . LEU A 1 299 ? 13.771 2.750 -44.650 1.00 94.31 299 LEU A N 1
ATOM 2401 C CA . LEU A 1 299 ? 13.422 4.159 -44.856 1.00 94.31 299 LEU A CA 1
ATOM 2402 C C . LEU A 1 299 ? 13.547 4.597 -46.320 1.00 94.31 299 LEU A C 1
ATOM 2404 O O . LEU A 1 299 ? 13.007 5.645 -46.678 1.00 94.31 299 LEU A O 1
ATOM 2408 N N . THR A 1 300 ? 14.262 3.825 -47.139 1.00 95.19 300 THR A N 1
ATOM 2409 C CA . THR A 1 300 ? 14.492 4.131 -48.551 1.00 95.19 300 THR A CA 1
ATOM 2410 C C . THR A 1 300 ? 13.232 3.839 -49.348 1.00 95.19 300 THR A C 1
ATOM 2412 O O . THR A 1 300 ? 12.698 2.730 -49.340 1.00 95.19 300 THR A O 1
ATOM 2415 N N . ARG A 1 301 ? 12.736 4.860 -50.038 1.00 93.12 301 ARG A N 1
ATOM 2416 C CA . ARG A 1 301 ? 11.584 4.756 -50.927 1.00 93.12 301 ARG A CA 1
ATOM 2417 C C . ARG A 1 301 ? 11.995 4.184 -52.289 1.00 93.12 301 ARG A C 1
ATOM 2419 O O . ARG A 1 301 ? 13.176 4.207 -52.634 1.00 93.12 301 ARG A O 1
ATOM 2426 N N . PRO A 1 302 ? 11.032 3.714 -53.104 1.00 91.75 302 PRO A N 1
ATOM 2427 C CA . PRO A 1 302 ? 11.320 3.205 -54.447 1.00 91.75 302 PRO A CA 1
ATOM 2428 C C . PRO A 1 302 ? 12.006 4.217 -55.377 1.00 91.75 302 PRO A C 1
ATOM 2430 O O . PRO A 1 302 ? 12.659 3.814 -56.331 1.00 91.75 302 PRO A O 1
ATOM 2433 N N . ASP A 1 303 ? 11.857 5.516 -55.104 1.00 91.69 303 ASP A N 1
ATOM 2434 C CA . ASP A 1 303 ? 12.488 6.614 -55.844 1.00 91.69 303 ASP A CA 1
ATOM 2435 C C . ASP A 1 303 ? 13.948 6.882 -55.430 1.00 91.69 303 ASP A C 1
ATOM 2437 O O . ASP A 1 303 ? 14.572 7.782 -55.979 1.00 91.69 303 ASP A O 1
ATOM 2441 N N . GLY A 1 304 ? 14.504 6.107 -54.489 1.00 91.75 304 GLY A N 1
ATOM 2442 C CA . GLY A 1 304 ? 15.880 6.261 -54.006 1.00 91.75 304 GLY A CA 1
ATOM 2443 C C . GLY A 1 304 ? 16.045 7.298 -52.893 1.00 91.75 304 GLY A C 1
ATOM 2444 O O . GLY A 1 304 ? 17.153 7.476 -52.386 1.00 91.75 304 GLY A O 1
ATOM 2445 N N . THR A 1 305 ? 14.956 7.934 -52.455 1.00 95.25 305 THR A N 1
ATOM 2446 C CA . THR A 1 305 ? 14.997 8.970 -51.421 1.00 95.25 305 THR A CA 1
ATOM 2447 C C . THR A 1 305 ? 14.708 8.418 -50.025 1.00 95.25 305 THR A C 1
ATOM 2449 O O . THR A 1 305 ? 13.991 7.432 -49.838 1.00 95.25 305 THR A O 1
ATOM 2452 N N . ILE A 1 306 ? 15.253 9.079 -49.006 1.00 95.81 306 ILE A N 1
ATOM 2453 C CA . ILE A 1 306 ? 15.080 8.740 -47.592 1.00 95.81 306 ILE A CA 1
ATOM 2454 C C . ILE A 1 306 ? 14.549 9.966 -46.862 1.00 95.81 306 ILE A C 1
ATOM 2456 O O . ILE A 1 306 ? 15.238 10.979 -46.749 1.00 95.81 306 ILE A O 1
ATOM 2460 N N . THR A 1 307 ? 13.353 9.868 -46.282 1.00 94.94 307 THR A N 1
ATOM 2461 C CA . THR A 1 307 ? 12.832 10.900 -45.375 1.00 94.94 307 THR A CA 1
ATOM 2462 C C . THR A 1 307 ? 13.178 10.553 -43.929 1.00 94.94 307 THR A C 1
ATOM 2464 O O . THR A 1 307 ? 12.712 9.552 -43.385 1.00 94.94 307 THR A O 1
ATOM 2467 N N . CYS A 1 308 ? 13.973 11.403 -43.279 1.00 93.88 308 CYS A N 1
ATOM 2468 C CA . CYS A 1 308 ? 14.358 11.243 -41.880 1.00 93.88 308 CYS A CA 1
ATOM 2469 C C . CYS A 1 308 ? 13.121 11.349 -40.962 1.00 93.88 308 CYS A C 1
ATOM 2471 O O . CYS A 1 308 ? 12.546 12.437 -40.863 1.00 93.88 308 CYS A O 1
ATOM 2473 N N . PRO A 1 309 ? 12.739 10.298 -40.210 1.00 91.38 309 PRO A N 1
ATOM 2474 C CA . PRO A 1 309 ? 11.552 10.331 -39.348 1.00 91.38 309 PRO A CA 1
ATOM 2475 C C . PRO A 1 309 ? 11.672 11.326 -38.186 1.00 91.38 309 PRO A C 1
ATOM 2477 O O . PRO A 1 309 ? 10.661 11.764 -37.648 1.00 91.38 309 PRO A O 1
ATOM 2480 N N . ARG A 1 310 ? 12.899 11.693 -37.793 1.00 89.06 310 ARG A N 1
ATOM 2481 C CA . ARG A 1 310 ? 13.158 12.617 -36.676 1.00 89.06 310 ARG A CA 1
ATOM 2482 C C . ARG A 1 310 ? 13.161 14.088 -37.088 1.00 89.06 310 ARG A C 1
ATOM 2484 O O . ARG A 1 310 ? 12.887 14.939 -36.254 1.00 89.06 310 ARG A O 1
ATOM 2491 N N . SER A 1 311 ? 13.497 14.399 -38.343 1.00 92.62 311 SER A N 1
ATOM 2492 C CA . SER A 1 311 ? 13.642 15.789 -38.807 1.00 92.62 311 SER A CA 1
ATOM 2493 C C . SER A 1 311 ? 12.730 16.170 -39.971 1.00 92.62 311 SER A C 1
ATOM 2495 O O . SER A 1 311 ? 12.743 17.329 -40.370 1.00 92.62 311 SER A O 1
ATOM 2497 N N . GLY A 1 312 ? 12.040 15.208 -40.590 1.00 92.56 312 GLY A N 1
ATOM 2498 C CA . GLY A 1 312 ? 11.202 15.416 -41.777 1.00 92.56 312 GLY A CA 1
ATOM 2499 C C . GLY A 1 312 ? 11.956 15.788 -43.061 1.00 92.56 312 GLY A C 1
ATOM 2500 O O . GLY A 1 312 ? 11.324 16.014 -44.085 1.00 92.56 312 GLY A O 1
ATOM 2501 N N . LYS A 1 313 ? 13.294 15.856 -43.032 1.00 94.69 313 LYS A N 1
ATOM 2502 C CA . LYS A 1 313 ? 14.119 16.207 -44.199 1.00 94.69 313 LYS A CA 1
ATOM 2503 C C . LYS A 1 313 ? 14.340 14.976 -45.075 1.00 94.69 313 LYS A C 1
ATOM 2505 O O . LYS A 1 313 ? 14.540 13.887 -44.533 1.00 94.69 313 LYS A O 1
ATOM 2510 N N . THR A 1 314 ? 14.337 15.172 -46.388 1.00 95.50 314 THR A N 1
ATOM 2511 C CA . THR A 1 314 ? 14.568 14.117 -47.382 1.00 95.50 314 THR A CA 1
ATOM 2512 C C . THR A 1 314 ? 15.964 14.252 -47.983 1.00 95.50 314 THR A C 1
ATOM 2514 O O . THR A 1 314 ? 16.404 15.371 -48.234 1.00 95.50 314 THR A O 1
ATOM 2517 N N . PHE A 1 315 ? 16.636 13.120 -48.183 1.00 95.50 315 PHE A N 1
ATOM 2518 C CA . PHE A 1 315 ? 17.985 13.005 -48.745 1.00 95.50 315 PHE A CA 1
ATOM 2519 C C . PHE A 1 315 ? 18.027 11.871 -49.765 1.00 95.50 315 PHE A C 1
ATOM 2521 O O . PHE A 1 315 ? 17.171 10.983 -49.725 1.00 95.50 315 PHE A O 1
ATOM 2528 N N . GLU A 1 316 ? 19.027 11.869 -50.635 1.00 95.06 316 GLU A N 1
ATOM 2529 C CA . GLU A 1 316 ? 19.277 10.747 -51.538 1.00 95.06 316 GLU A CA 1
ATOM 2530 C C . GLU A 1 316 ? 19.962 9.601 -50.781 1.00 95.06 316 GLU A C 1
ATOM 2532 O O . GLU A 1 316 ? 20.828 9.821 -49.929 1.00 95.06 316 GLU A O 1
ATOM 2537 N N . ALA A 1 317 ? 19.618 8.349 -51.097 1.00 91.75 317 ALA A N 1
ATOM 2538 C CA . ALA A 1 317 ? 20.232 7.185 -50.450 1.00 91.75 317 ALA A CA 1
ATOM 2539 C C . ALA A 1 317 ? 21.752 7.088 -50.688 1.00 91.75 317 ALA A C 1
ATOM 2541 O O . ALA A 1 317 ? 22.469 6.488 -49.886 1.00 91.75 317 ALA A O 1
ATOM 2542 N N . SER A 1 318 ? 22.256 7.703 -51.761 1.00 92.94 318 SER A N 1
ATOM 2543 C CA . SER A 1 318 ? 23.687 7.789 -52.075 1.00 92.94 318 SER A CA 1
ATOM 2544 C C . SER A 1 318 ? 24.472 8.707 -51.131 1.00 92.94 318 SER A C 1
ATOM 2546 O O . SER A 1 318 ? 25.686 8.557 -51.012 1.00 92.94 318 SER A O 1
ATOM 2548 N N . GLU A 1 319 ? 23.804 9.630 -50.434 1.00 93.56 319 GLU A N 1
ATOM 2549 C CA . GLU A 1 319 ? 24.435 10.567 -49.496 1.00 93.56 319 GLU A CA 1
ATOM 2550 C C . GLU A 1 319 ? 24.662 9.953 -48.105 1.00 93.56 319 GLU A C 1
ATOM 2552 O O . GLU A 1 319 ? 25.256 10.582 -47.226 1.00 93.56 319 GLU A O 1
ATOM 2557 N N . VAL A 1 320 ? 24.182 8.728 -47.879 1.00 95.00 320 VAL A N 1
ATOM 2558 C CA . VAL A 1 320 ? 24.297 8.037 -46.595 1.00 95.00 320 VAL A CA 1
ATOM 2559 C C . VAL A 1 320 ? 25.708 7.488 -46.408 1.00 95.00 320 VAL A C 1
ATOM 2561 O O . VAL A 1 320 ? 26.210 6.718 -47.225 1.00 95.00 320 VAL A O 1
ATOM 2564 N N . GLN A 1 321 ? 26.338 7.824 -45.284 1.00 96.00 321 GLN A N 1
ATOM 2565 C CA . GLN A 1 321 ? 27.711 7.413 -44.986 1.00 96.00 321 GLN A CA 1
ATOM 2566 C C . GLN A 1 321 ? 27.766 6.434 -43.819 1.00 96.00 321 GLN A C 1
ATOM 2568 O O . GLN A 1 321 ? 27.071 6.603 -42.820 1.00 96.00 321 GLN A O 1
ATOM 2573 N N . ARG A 1 322 ? 28.625 5.414 -43.912 1.00 94.12 322 ARG A N 1
ATOM 2574 C CA . ARG A 1 322 ? 28.887 4.516 -42.782 1.00 94.12 322 ARG A CA 1
ATOM 2575 C C . ARG A 1 322 ? 29.645 5.262 -41.689 1.00 94.12 322 ARG A C 1
ATOM 2577 O O . ARG A 1 322 ? 30.629 5.943 -41.966 1.00 94.12 322 ARG A O 1
ATOM 2584 N N . VAL A 1 323 ? 29.204 5.088 -40.451 1.00 92.94 323 VAL A N 1
ATOM 2585 C CA . VAL A 1 323 ? 29.875 5.610 -39.261 1.00 92.94 323 VAL A CA 1
ATOM 2586 C C . VAL A 1 323 ? 30.743 4.506 -38.668 1.00 92.94 323 VAL A C 1
ATOM 2588 O O . VAL A 1 323 ? 30.324 3.352 -38.583 1.00 92.94 323 VAL A O 1
ATOM 2591 N N . TYR A 1 324 ? 31.951 4.865 -38.248 1.00 87.56 324 TYR A N 1
ATOM 2592 C CA . TYR A 1 324 ? 32.832 3.992 -37.481 1.00 87.56 324 TYR A CA 1
ATOM 2593 C C . TYR A 1 324 ? 32.940 4.546 -36.070 1.00 87.56 324 TYR A C 1
ATOM 2595 O O . TYR A 1 324 ? 33.115 5.749 -35.883 1.00 87.56 324 TYR A O 1
ATOM 2603 N N . ILE A 1 325 ? 32.786 3.666 -35.091 1.00 75.88 325 ILE A N 1
ATOM 2604 C CA . ILE A 1 325 ? 32.851 4.007 -33.675 1.00 75.88 325 ILE A CA 1
ATOM 2605 C C . ILE A 1 325 ? 34.086 3.294 -33.158 1.00 75.88 325 ILE A C 1
ATOM 2607 O O . ILE A 1 325 ? 34.179 2.074 -33.284 1.00 75.88 325 ILE A O 1
ATOM 2611 N N . VAL A 1 326 ? 35.053 4.091 -32.710 1.00 64.12 326 VAL A N 1
ATOM 2612 C CA . VAL A 1 326 ? 36.378 3.648 -32.262 1.00 64.12 326 VAL A CA 1
ATOM 2613 C C . VAL A 1 326 ? 36.429 3.680 -30.748 1.00 64.12 326 VAL A C 1
ATOM 2615 O O . VAL A 1 326 ? 35.922 4.678 -30.183 1.00 64.12 326 VAL A O 1
#

InterPro domains:
  IPR006595 CTLH, C-terminal LisH motif [PS50897] (88-145)
  IPR006595 CTLH, C-terminal LisH motif [SM00668] (88-145)
  IPR024964 CTLH/CRA C-terminal to LisH motif domain [PF10607] (89-231)
  IPR044063 Gid-type RING finger domain [PS51867] (243-311)
  IPR045098 Fyv10 family [PTHR12170] (15-324)